Protein AF-A0A7X7E2K9-F1 (afdb_monomer)

Mean predicted aligned error: 10.22 Å

Sequence (187 aa):
MLSLINYYAVNGGIINGAIFFVAVAILYIGLSKLFQYKKIRLHSKQQSAENLDYVYGSFIAGFSNNKNSCSLQFFKNRYREYLLMVIPELESGLDTMATLIQIAPFLGLLGTVAGMIETFSLITTYGTANPVILTEGITVSLLTTQAGLVVAFPCMLFHNYLCNKKEFLVREIFSQGEYIASQLKKR

pLDDT: mean 77.93, std 15.14, range [39.41, 95.5]

Radius of gyration: 26.95 Å; Cα contacts (8 Å, |Δi|>4): 115; chains: 1; bounding box: 54×26×81 Å

Solvent-accessible surface area (backbone atoms only — not comparable to full-atom values): 9999 Å² total; per-residue (Å²): 111,71,67,58,54,51,51,46,73,70,69,44,59,70,52,48,51,51,47,49,51,52,50,50,52,45,50,51,52,50,50,53,48,53,49,47,57,53,50,45,63,68,39,41,77,57,48,49,51,46,54,46,45,50,55,48,48,60,46,56,67,61,57,79,78,64,67,73,75,56,52,60,52,52,50,51,53,54,51,49,54,50,48,69,56,51,54,56,63,71,47,56,67,52,61,60,40,54,52,52,41,61,45,29,38,53,49,8,48,50,31,28,54,53,31,46,52,52,40,53,54,46,36,75,73,68,45,85,80,56,66,64,64,53,51,49,31,52,50,54,12,56,44,38,32,49,53,13,44,65,51,24,53,61,50,48,55,51,48,52,53,52,50,54,52,45,52,51,54,52,51,52,54,53,51,52,54,51,53,53,54,55,56,59,73,75,108

Foldseek 3Di:
DVVLVVCLVPPLPPLSVVLVVLLVVLVVLLVVLVVVLVVCVVCCVPVVCVVVVVLVVVLVVVVPDDDLVVSLVSLVVVLVVVCVVPLCVLVPSLVVSVVSLVVLLVSLLVSLVVLVVVLVVCCVVVNPPDVVSNVVSNVSSNVSNVSSCVSSPVSVVSSVVSVVSSVVVSVVSVVVSVVVSVVSVVD

Secondary structure (DSSP, 8-state):
-HHHHHHHHHHSHHHHHHHHHHHHHHHHHHHHHHHHHHHHHHHHHHHHHHHHHHHHHHHHHHTTSS-HHHHHHHHHHHHHHHHHHHHHHHHTTHHHHHHHHHHHHHHHHHHHHHHHHHHHHHHHHH-S--HHHHHHHHHHHHHHHHHHHHHHHHHHHHHHHHHHHHHHHHHHHHHHHHHHHHHHHH-

Structure (mmCIF, N/CA/C/O backbone):
data_AF-A0A7X7E2K9-F1
#
_entry.id   AF-A0A7X7E2K9-F1
#
loop_
_atom_site.group_PDB
_atom_site.id
_atom_site.type_symbol
_atom_site.label_atom_id
_atom_site.label_alt_id
_atom_site.label_comp_id
_atom_site.label_asym_id
_atom_site.label_entity_id
_atom_site.label_seq_id
_atom_site.pdbx_PDB_ins_code
_atom_site.Cartn_x
_atom_site.Cartn_y
_atom_site.Cartn_z
_atom_site.occupancy
_atom_site.B_iso_or_equiv
_atom_site.auth_seq_id
_atom_site.auth_comp_id
_atom_site.auth_asym_id
_atom_site.auth_atom_id
_atom_site.pdbx_PDB_model_num
ATOM 1 N N . MET A 1 1 ? -3.611 10.502 -23.766 1.00 43.53 1 MET A N 1
ATOM 2 C CA . MET A 1 1 ? -3.590 9.650 -22.551 1.00 43.53 1 MET A CA 1
ATOM 3 C C . MET A 1 1 ? -3.606 8.161 -22.896 1.00 43.53 1 MET A C 1
ATOM 5 O O . MET A 1 1 ? -2.676 7.478 -22.504 1.00 43.53 1 MET A O 1
ATOM 9 N N . LEU A 1 2 ? -4.574 7.667 -23.684 1.00 45.88 2 LEU A N 1
ATOM 10 C CA . LEU A 1 2 ? -4.616 6.261 -24.136 1.00 45.88 2 LEU A CA 1
ATOM 11 C C . LEU A 1 2 ? -3.391 5.817 -24.964 1.00 45.88 2 LEU A C 1
ATOM 13 O O . LEU A 1 2 ? -2.935 4.695 -24.785 1.00 45.88 2 LEU A O 1
ATOM 17 N N . SER A 1 3 ? -2.804 6.688 -25.798 1.00 56.44 3 SER A N 1
ATOM 18 C CA . SER A 1 3 ? -1.570 6.352 -26.538 1.00 56.44 3 SER A CA 1
ATOM 19 C C . SER A 1 3 ? -0.353 6.168 -25.625 1.00 56.44 3 SER A C 1
ATOM 21 O O . SER A 1 3 ? 0.461 5.292 -25.875 1.00 56.44 3 SER A O 1
ATOM 23 N N . LEU A 1 4 ? -0.267 6.941 -24.538 1.00 56.16 4 LEU A N 1
ATOM 24 C CA . LEU A 1 4 ? 0.792 6.854 -23.528 1.00 56.16 4 LEU A CA 1
ATOM 25 C C . LEU A 1 4 ? 0.685 5.553 -22.728 1.00 56.16 4 LEU A C 1
ATOM 27 O O . LEU A 1 4 ? 1.694 4.905 -22.498 1.00 56.16 4 LEU A O 1
ATOM 31 N N . ILE A 1 5 ? -0.536 5.142 -22.368 1.00 57.31 5 ILE A N 1
ATOM 32 C CA . ILE A 1 5 ? -0.804 3.872 -21.673 1.00 57.31 5 ILE A CA 1
ATOM 3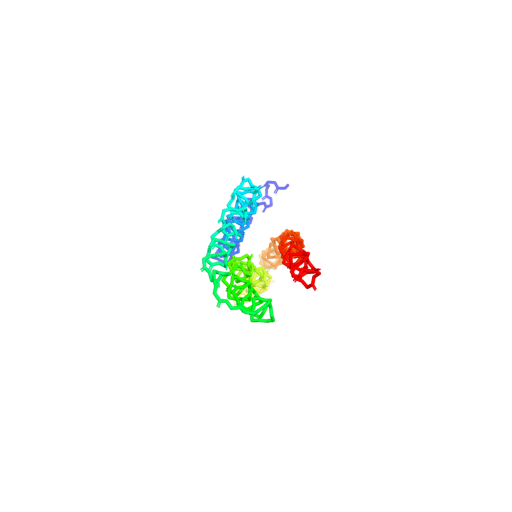3 C C . ILE A 1 5 ? -0.488 2.673 -22.581 1.00 57.31 5 ILE A C 1
ATOM 35 O O . ILE A 1 5 ? 0.108 1.701 -22.126 1.00 57.31 5 ILE A O 1
ATOM 39 N N . ASN A 1 6 ? -0.837 2.750 -23.869 1.00 56.66 6 ASN A N 1
ATOM 40 C CA . ASN A 1 6 ? -0.540 1.684 -24.827 1.00 56.66 6 ASN A CA 1
ATOM 41 C C . ASN A 1 6 ? 0.970 1.587 -25.119 1.00 56.66 6 ASN A C 1
ATOM 43 O O . ASN A 1 6 ? 1.531 0.498 -25.135 1.00 56.66 6 ASN A O 1
ATOM 47 N N . TYR A 1 7 ? 1.654 2.729 -25.237 1.00 64.12 7 TYR A N 1
ATOM 48 C CA . TYR A 1 7 ? 3.117 2.796 -25.330 1.00 64.12 7 TYR A CA 1
ATOM 49 C C . TYR A 1 7 ? 3.796 2.193 -24.085 1.00 64.12 7 TYR A C 1
ATOM 51 O O . TYR A 1 7 ? 4.772 1.458 -24.190 1.00 64.12 7 TYR A O 1
ATOM 59 N N . TYR A 1 8 ? 3.227 2.429 -22.902 1.00 58.91 8 TYR A N 1
ATOM 60 C CA . TYR A 1 8 ? 3.669 1.859 -21.626 1.00 58.91 8 TYR A CA 1
ATOM 61 C C . TYR A 1 8 ? 3.556 0.337 -21.538 1.00 58.91 8 TYR A C 1
ATOM 63 O O . TYR A 1 8 ? 4.453 -0.323 -21.006 1.00 58.91 8 TYR A O 1
ATOM 71 N N . ALA A 1 9 ? 2.425 -0.201 -22.000 1.00 56.34 9 ALA A N 1
ATOM 72 C CA . ALA A 1 9 ? 2.123 -1.626 -21.945 1.00 56.34 9 ALA A CA 1
ATOM 73 C C . ALA A 1 9 ? 2.988 -2.429 -22.924 1.00 56.34 9 ALA A C 1
ATOM 75 O O . ALA A 1 9 ? 3.326 -3.574 -22.640 1.00 56.34 9 ALA A O 1
ATOM 76 N N . VAL A 1 10 ? 3.363 -1.817 -24.050 1.00 60.44 10 VAL A N 1
ATOM 77 C CA . VAL A 1 10 ? 4.173 -2.461 -25.089 1.00 60.44 10 VAL A CA 1
ATOM 78 C C . VAL A 1 10 ? 5.677 -2.339 -24.802 1.00 60.44 10 VAL A C 1
ATOM 80 O O . VAL A 1 10 ? 6.394 -3.315 -24.996 1.00 60.44 10 VAL A O 1
ATOM 83 N N . ASN A 1 11 ? 6.160 -1.201 -24.279 1.00 66.38 11 ASN A N 1
ATOM 84 C CA . ASN A 1 11 ? 7.606 -0.921 -24.211 1.00 66.38 11 ASN A CA 1
ATOM 85 C C . ASN A 1 11 ? 8.264 -1.093 -22.834 1.00 66.38 11 ASN A C 1
ATOM 87 O O . ASN A 1 11 ? 9.485 -1.144 -22.757 1.00 66.38 11 ASN A O 1
ATOM 91 N N . GLY A 1 12 ? 7.515 -1.165 -21.730 1.00 64.19 12 GLY A N 1
ATOM 92 C CA . GLY A 1 12 ? 8.141 -1.206 -20.396 1.00 64.19 12 GLY A CA 1
ATOM 93 C C . GLY A 1 12 ? 8.415 -2.593 -19.815 1.00 64.19 12 GLY A C 1
ATOM 94 O O . GLY A 1 12 ? 8.741 -2.706 -18.630 1.00 64.19 12 GLY A O 1
ATOM 95 N N . GLY A 1 13 ? 8.267 -3.641 -20.627 1.00 73.62 13 GLY A N 1
ATOM 96 C CA . GLY A 1 13 ? 8.705 -4.996 -20.300 1.00 73.62 13 GLY A CA 1
ATOM 97 C C . GLY A 1 13 ? 8.179 -5.549 -18.967 1.00 73.62 13 GLY A C 1
ATOM 98 O O . GLY A 1 13 ? 7.068 -5.259 -18.520 1.00 73.62 13 GLY A O 1
ATOM 99 N N . ILE A 1 14 ? 9.003 -6.379 -18.323 1.00 78.94 14 ILE A N 1
ATOM 100 C CA . ILE A 1 14 ? 8.648 -7.138 -17.110 1.00 78.94 14 ILE A CA 1
ATOM 101 C C . ILE A 1 14 ? 8.397 -6.214 -15.905 1.00 78.94 14 ILE A C 1
ATOM 103 O O . ILE A 1 14 ? 7.535 -6.498 -15.071 1.00 78.94 14 ILE A O 1
ATOM 107 N N . ILE A 1 15 ? 9.112 -5.089 -15.815 1.00 83.81 15 ILE A N 1
ATOM 108 C CA . ILE A 1 15 ? 9.037 -4.176 -14.665 1.00 83.81 15 ILE A CA 1
ATOM 109 C C . ILE A 1 15 ? 7.683 -3.463 -14.605 1.00 83.81 15 ILE A C 1
ATOM 111 O O . ILE A 1 15 ? 7.078 -3.390 -13.535 1.00 83.81 15 ILE A O 1
ATOM 115 N N . ASN A 1 16 ? 7.149 -3.013 -15.744 1.00 81.25 16 ASN A N 1
ATOM 116 C CA . ASN A 1 16 ? 5.800 -2.444 -15.781 1.00 81.25 16 ASN A CA 1
ATOM 117 C C . ASN A 1 16 ? 4.729 -3.474 -15.399 1.00 81.25 16 ASN A C 1
ATOM 119 O O . ASN A 1 16 ? 3.776 -3.134 -14.695 1.00 81.25 16 ASN A O 1
ATOM 123 N N . GLY A 1 17 ? 4.914 -4.740 -15.789 1.00 84.12 17 GLY A N 1
ATOM 124 C CA . GLY A 1 17 ? 4.067 -5.844 -15.333 1.00 84.12 17 GLY A CA 1
ATOM 125 C C . GLY A 1 17 ? 4.089 -6.008 -13.809 1.00 84.12 17 GLY A C 1
ATOM 126 O O . GLY A 1 17 ? 3.034 -6.137 -13.188 1.00 84.12 17 GLY A O 1
ATOM 127 N N . ALA A 1 18 ? 5.270 -5.921 -13.190 1.00 87.62 18 ALA A N 1
ATOM 128 C CA . ALA A 1 18 ? 5.416 -5.982 -11.736 1.00 87.62 18 ALA A CA 1
ATOM 129 C C . ALA A 1 18 ? 4.731 -4.799 -11.024 1.00 87.62 18 ALA A C 1
ATOM 131 O O . ALA A 1 18 ? 4.021 -5.008 -10.040 1.00 87.62 18 ALA A O 1
ATOM 132 N N . ILE A 1 19 ? 4.876 -3.570 -11.537 1.00 87.31 19 ILE A N 1
ATOM 133 C CA . ILE A 1 19 ? 4.200 -2.380 -10.986 1.00 87.31 19 ILE A CA 1
ATOM 134 C C . ILE A 1 19 ? 2.677 -2.540 -11.067 1.00 87.31 19 ILE A C 1
ATOM 136 O O . ILE A 1 19 ? 1.975 -2.264 -10.093 1.00 87.31 19 ILE A O 1
ATOM 140 N N . PHE A 1 20 ? 2.155 -3.029 -12.196 1.00 87.25 20 PHE A N 1
ATOM 141 C CA . PHE A 1 20 ? 0.722 -3.274 -12.357 1.00 87.25 20 PHE A CA 1
ATOM 142 C C . PHE A 1 20 ? 0.212 -4.364 -11.406 1.00 87.25 20 PHE A C 1
ATOM 144 O O . PHE A 1 20 ? -0.832 -4.195 -10.778 1.00 87.25 20 PHE A O 1
ATOM 151 N N . PHE A 1 21 ? 0.965 -5.453 -11.235 1.00 90.50 21 PHE A N 1
ATOM 152 C CA . PHE A 1 21 ? 0.629 -6.508 -10.279 1.00 90.50 21 PHE A CA 1
ATOM 153 C C . PHE A 1 21 ? 0.548 -5.972 -8.843 1.00 90.50 21 PHE A C 1
ATOM 155 O O . PHE A 1 21 ? -0.425 -6.238 -8.135 1.00 90.50 21 PHE A O 1
ATOM 162 N N . VAL A 1 22 ? 1.520 -5.151 -8.431 1.00 90.25 22 VAL A N 1
ATOM 163 C CA . VAL A 1 22 ? 1.503 -4.48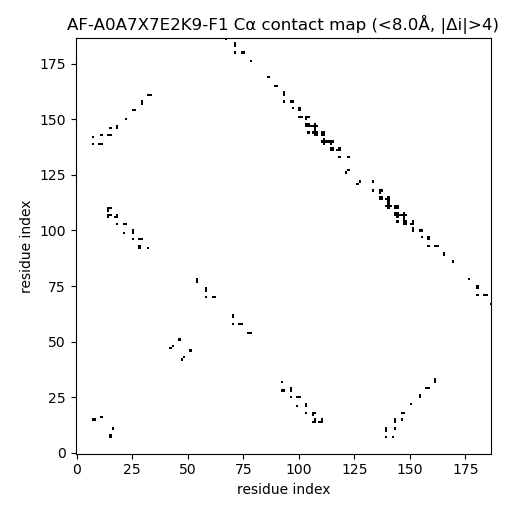2 -7.121 1.00 90.25 22 VAL A CA 1
ATOM 164 C C . VAL A 1 22 ? 0.299 -3.545 -6.997 1.00 90.25 22 VAL A C 1
ATOM 166 O O . VAL A 1 22 ? -0.386 -3.573 -5.975 1.00 90.25 22 VAL A O 1
ATOM 169 N N . ALA A 1 23 ? -0.024 -2.772 -8.037 1.00 89.31 23 ALA A N 1
ATOM 170 C CA . ALA A 1 23 ? -1.199 -1.899 -8.052 1.00 89.31 23 ALA A CA 1
ATOM 171 C C . ALA A 1 23 ? -2.508 -2.683 -7.842 1.00 89.31 23 ALA A C 1
ATOM 173 O O . ALA A 1 23 ? -3.346 -2.298 -7.023 1.00 89.31 23 ALA A O 1
ATOM 174 N N . VAL A 1 24 ? -2.668 -3.813 -8.540 1.00 90.06 24 VAL A N 1
ATOM 175 C CA . VAL A 1 24 ? -3.833 -4.700 -8.403 1.00 90.06 24 VAL A CA 1
ATOM 176 C C . VAL A 1 24 ? -3.894 -5.315 -7.006 1.00 90.06 24 VAL A C 1
ATOM 178 O O . VAL A 1 24 ? -4.967 -5.332 -6.404 1.00 90.06 24 VAL A O 1
ATOM 181 N N . ALA A 1 25 ? -2.765 -5.761 -6.451 1.00 91.00 25 ALA A N 1
ATOM 182 C CA . ALA A 1 25 ? -2.705 -6.295 -5.091 1.00 91.00 25 ALA A CA 1
ATOM 183 C C . ALA A 1 25 ? -3.118 -5.245 -4.042 1.00 91.00 25 ALA A C 1
ATOM 185 O O . ALA A 1 25 ? -3.918 -5.543 -3.152 1.00 91.00 25 ALA A O 1
ATOM 186 N N . ILE A 1 26 ? -2.646 -3.999 -4.177 1.00 90.69 26 ILE A N 1
ATOM 187 C CA . ILE A 1 26 ? -3.027 -2.885 -3.296 1.00 90.69 26 ILE A CA 1
ATOM 188 C C . ILE A 1 26 ? -4.528 -2.599 -3.398 1.00 90.69 26 ILE A C 1
ATOM 190 O O . ILE A 1 26 ? -5.197 -2.454 -2.374 1.00 90.69 26 ILE A O 1
ATOM 194 N N . LEU A 1 27 ? -5.078 -2.542 -4.615 1.00 89.50 27 LEU A N 1
ATOM 195 C CA . LEU A 1 27 ? -6.512 -2.330 -4.825 1.00 89.50 27 LEU A CA 1
ATOM 196 C C . LEU A 1 27 ? -7.351 -3.479 -4.263 1.00 89.50 27 LEU A C 1
ATOM 198 O O . LEU A 1 27 ? -8.383 -3.224 -3.648 1.00 89.50 27 LEU A O 1
ATOM 202 N N . TYR A 1 28 ? -6.905 -4.724 -4.422 1.00 90.44 28 TYR A N 1
ATOM 203 C CA . TYR A 1 28 ? -7.581 -5.901 -3.883 1.00 90.44 28 TYR A CA 1
ATOM 204 C C . TYR A 1 28 ? -7.645 -5.865 -2.350 1.00 90.44 28 TYR A C 1
ATOM 206 O O . TYR A 1 28 ? -8.728 -5.982 -1.770 1.00 90.44 28 TYR A O 1
ATOM 214 N N . ILE A 1 29 ? -6.509 -5.619 -1.686 1.00 88.12 29 ILE A N 1
ATOM 215 C CA . ILE A 1 29 ? -6.452 -5.474 -0.224 1.00 88.12 29 ILE A CA 1
ATOM 216 C C . ILE A 1 29 ? -7.321 -4.289 0.213 1.00 88.12 29 ILE A C 1
ATOM 218 O O . ILE A 1 29 ? -8.158 -4.426 1.108 1.00 88.12 29 ILE A O 1
ATOM 222 N N . GLY A 1 30 ? -7.199 -3.158 -0.479 1.00 86.12 30 GLY A N 1
ATOM 223 C CA . GLY A 1 30 ? -7.973 -1.951 -0.236 1.00 86.12 30 GLY A CA 1
ATOM 224 C C . GLY A 1 30 ? -9.489 -2.162 -0.323 1.00 86.12 30 GLY A C 1
ATOM 225 O O . GLY A 1 30 ? -10.221 -1.763 0.587 1.00 86.12 30 GLY A O 1
ATOM 226 N N . LEU A 1 31 ? -9.976 -2.837 -1.371 1.00 87.00 31 LEU A N 1
ATOM 227 C CA . LEU A 1 31 ? -11.388 -3.203 -1.509 1.00 87.00 31 LEU A CA 1
ATOM 228 C C . LEU A 1 31 ? -11.821 -4.176 -0.415 1.00 87.00 31 LEU A C 1
ATOM 230 O O . LEU A 1 31 ? -12.877 -3.970 0.185 1.00 87.00 31 LEU A O 1
ATOM 234 N N . SER A 1 32 ? -11.020 -5.206 -0.126 1.00 83.56 32 SER A N 1
ATOM 235 C CA . SER A 1 32 ? -11.346 -6.192 0.911 1.00 83.56 32 SER A CA 1
ATOM 236 C C . SER A 1 32 ? -11.539 -5.524 2.279 1.00 83.56 32 SER A C 1
ATOM 238 O O . SER A 1 32 ? -12.508 -5.819 2.981 1.00 83.56 32 SER A O 1
ATOM 240 N N . LYS A 1 33 ? -10.697 -4.538 2.618 1.00 80.69 33 LYS A N 1
ATOM 241 C CA . LYS A 1 33 ? -10.790 -3.763 3.860 1.00 80.69 33 LYS A CA 1
ATOM 242 C C . LYS A 1 33 ? -11.951 -2.779 3.841 1.00 80.69 33 LYS A C 1
ATOM 244 O O . LYS A 1 33 ? -12.673 -2.670 4.829 1.00 80.69 33 LYS A O 1
ATOM 249 N N . LEU A 1 34 ? -12.218 -2.129 2.709 1.00 81.50 34 LEU A N 1
ATOM 250 C CA . LEU A 1 34 ? -13.394 -1.272 2.555 1.00 81.50 34 LEU A CA 1
ATOM 251 C C . LEU A 1 34 ? -14.701 -2.060 2.766 1.00 81.50 34 LEU A C 1
ATOM 253 O O . LEU A 1 34 ? -15.614 -1.567 3.439 1.00 81.50 34 LEU A O 1
ATOM 257 N N . PHE A 1 35 ? -14.772 -3.285 2.234 1.00 79.81 35 PHE A N 1
ATOM 258 C CA . PHE A 1 35 ? -15.884 -4.211 2.444 1.00 79.81 35 PHE A CA 1
ATOM 259 C C . PHE A 1 35 ? -15.950 -4.713 3.885 1.00 79.81 35 PHE A C 1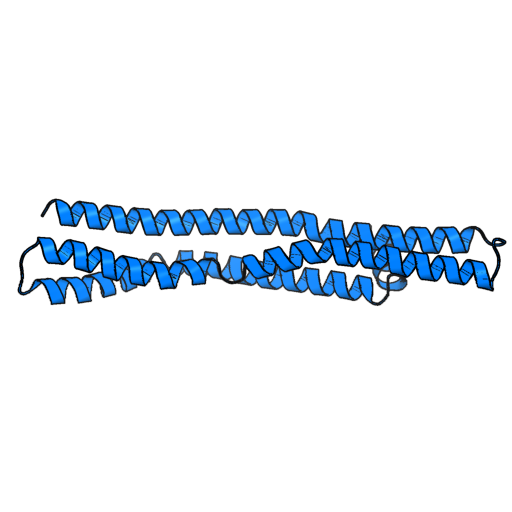
ATOM 261 O O . PHE A 1 35 ? -17.039 -4.694 4.451 1.00 79.81 35 PHE A O 1
ATOM 268 N N . GLN A 1 36 ? -14.827 -5.077 4.517 1.00 71.12 36 GLN A N 1
ATOM 269 C CA . GLN A 1 36 ? -14.799 -5.438 5.940 1.00 71.12 36 GLN A CA 1
ATOM 270 C C . GLN A 1 36 ? -15.293 -4.287 6.820 1.00 71.12 36 GLN A C 1
ATOM 272 O O . GLN A 1 36 ? -16.181 -4.500 7.632 1.00 71.12 36 GLN A O 1
ATOM 277 N N . TYR A 1 37 ? -14.839 -3.047 6.616 1.00 69.38 37 TYR A N 1
ATOM 278 C CA . TYR A 1 37 ? -15.306 -1.905 7.408 1.00 69.38 37 TYR A CA 1
ATOM 279 C C . TYR A 1 37 ? -16.774 -1.544 7.144 1.00 69.38 37 TYR A C 1
ATOM 281 O O . TYR A 1 37 ? -17.457 -1.057 8.045 1.00 69.38 37 TYR A O 1
ATOM 289 N N . LYS A 1 38 ? -17.292 -1.761 5.925 1.00 69.00 38 LYS A N 1
ATOM 290 C CA . LYS A 1 38 ? -18.735 -1.625 5.646 1.00 69.00 38 LYS A CA 1
ATOM 291 C C . LYS A 1 38 ? -19.546 -2.757 6.286 1.00 69.00 38 LYS A C 1
ATOM 293 O O . LYS A 1 38 ? -20.585 -2.475 6.875 1.00 69.00 38 LYS A O 1
ATOM 298 N N . LYS A 1 39 ? -19.069 -4.004 6.208 1.00 63.00 39 LYS A N 1
ATOM 299 C CA . LYS A 1 39 ? -19.715 -5.194 6.780 1.00 63.00 39 LYS A CA 1
ATOM 300 C C . LYS A 1 39 ? -19.715 -5.145 8.306 1.00 63.00 39 LYS A C 1
ATOM 302 O O . LYS A 1 39 ? -20.763 -5.343 8.905 1.00 63.00 39 LYS A O 1
ATOM 307 N N . ILE A 1 40 ? -18.593 -4.767 8.919 1.00 60.50 40 ILE A N 1
ATOM 308 C CA . ILE A 1 40 ? -18.483 -4.516 10.357 1.00 60.50 40 ILE A CA 1
ATOM 309 C C . ILE A 1 40 ? -19.409 -3.372 10.755 1.00 60.50 40 ILE A C 1
ATOM 311 O O . ILE A 1 40 ? -20.071 -3.532 11.746 1.00 60.50 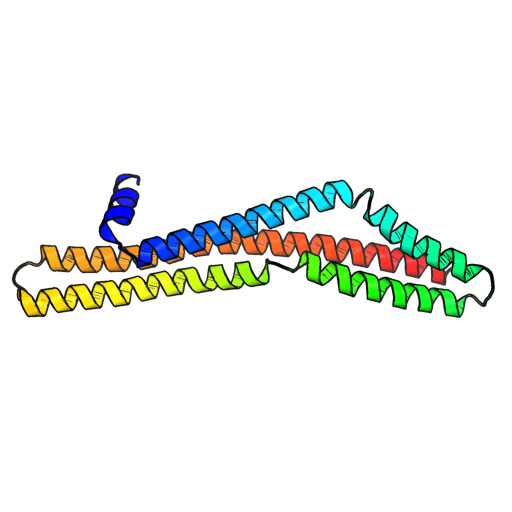40 ILE A O 1
ATOM 315 N N . ARG A 1 41 ? -19.608 -2.286 9.997 1.00 53.22 41 ARG A N 1
ATOM 316 C CA . ARG A 1 41 ? -20.609 -1.254 10.373 1.00 53.22 41 ARG A CA 1
ATOM 317 C C . ARG A 1 41 ? -22.070 -1.747 10.330 1.00 53.22 41 ARG A C 1
ATOM 319 O O . ARG A 1 41 ? -22.918 -1.207 11.036 1.00 53.22 41 ARG A O 1
ATOM 326 N N . LEU A 1 42 ? -22.370 -2.738 9.488 1.00 48.31 42 LEU A N 1
ATOM 327 C CA . LEU A 1 42 ? -23.701 -3.347 9.345 1.00 48.31 42 LEU A CA 1
ATOM 328 C C . LEU A 1 42 ? -23.950 -4.474 10.359 1.00 48.31 42 LEU A C 1
ATOM 330 O O . LEU A 1 42 ? -25.081 -4.639 10.797 1.00 48.31 42 LEU A O 1
ATOM 334 N N . HIS A 1 43 ? -22.914 -5.215 10.761 1.00 41.25 43 HIS A N 1
ATOM 335 C CA . HIS A 1 43 ? -22.992 -6.223 11.821 1.00 41.25 43 HIS A CA 1
ATOM 336 C C . HIS A 1 43 ? -22.604 -5.690 13.205 1.00 41.25 43 HIS A C 1
ATOM 338 O O . HIS A 1 43 ? -23.094 -6.226 14.174 1.00 41.25 43 HIS A O 1
ATOM 344 N N . SER A 1 44 ? -21.833 -4.615 13.374 1.00 46.94 44 SER A N 1
ATOM 345 C CA . SER A 1 44 ? -21.394 -4.108 14.691 1.00 46.94 44 SER A CA 1
ATOM 346 C C . SER A 1 44 ? -22.529 -3.490 15.494 1.00 46.94 44 SER A C 1
ATOM 348 O O . SER A 1 44 ? -22.468 -3.480 16.716 1.00 46.94 44 SER A O 1
ATOM 350 N N . LYS A 1 45 ? -23.620 -3.057 14.851 1.00 47.12 45 LYS A N 1
ATOM 351 C CA . LYS A 1 45 ? -24.836 -2.668 15.578 1.00 47.12 45 LYS A CA 1
ATOM 352 C C . LYS A 1 45 ? -25.544 -3.861 16.242 1.00 47.12 45 LYS A C 1
ATOM 354 O O . LYS A 1 45 ? -26.346 -3.641 17.138 1.00 47.12 45 LYS A O 1
ATOM 359 N N . GLN A 1 46 ? -25.252 -5.092 15.811 1.00 39.41 46 GLN A N 1
ATOM 360 C CA . GLN A 1 46 ? -25.952 -6.316 16.220 1.00 39.41 46 GLN A CA 1
ATOM 361 C C . GLN A 1 46 ? -25.013 -7.322 16.917 1.00 39.41 46 GLN A C 1
ATOM 363 O O . GLN A 1 46 ? -25.375 -7.896 17.928 1.00 39.41 46 GLN A O 1
ATOM 368 N N . GLN A 1 47 ? -23.764 -7.426 16.463 1.00 41.16 47 GLN A N 1
ATOM 369 C CA . GLN A 1 47 ? -22.722 -8.354 16.898 1.00 41.16 47 GLN A CA 1
ATOM 370 C C . GLN A 1 47 ? -21.714 -7.726 17.877 1.00 41.16 47 GLN A C 1
ATOM 372 O O . GLN A 1 47 ? -21.142 -8.455 18.679 1.00 41.16 47 GLN A O 1
ATOM 377 N N . SER A 1 48 ? -21.518 -6.393 17.893 1.00 47.59 48 SER A N 1
ATOM 378 C CA . SER A 1 48 ? -20.882 -5.761 19.067 1.00 47.59 48 SER A CA 1
ATOM 379 C C . SER A 1 48 ? -21.845 -5.757 20.245 1.00 47.59 48 SER A C 1
ATOM 381 O O . SER A 1 48 ? -21.378 -5.936 21.357 1.00 47.59 48 SER A O 1
ATOM 383 N N . ALA A 1 49 ? -23.160 -5.632 20.013 1.00 46.38 49 ALA A N 1
ATOM 384 C CA . ALA A 1 49 ? -24.165 -5.865 21.048 1.00 46.38 49 ALA A CA 1
ATOM 385 C C . ALA A 1 49 ? -24.123 -7.326 21.526 1.00 46.38 49 ALA A C 1
ATOM 387 O O . ALA A 1 49 ? -24.008 -7.539 22.717 1.00 46.38 49 ALA A O 1
ATOM 388 N N . GLU A 1 50 ? -24.053 -8.313 20.626 1.00 44.72 50 GLU A N 1
ATOM 389 C CA . GLU A 1 50 ? -24.024 -9.746 20.977 1.00 44.72 50 GLU A CA 1
ATOM 390 C C . GLU A 1 50 ? -22.707 -10.231 21.626 1.00 44.72 50 GLU A C 1
ATOM 392 O O . GLU A 1 50 ? -22.735 -11.010 22.575 1.00 44.72 50 GLU A O 1
ATOM 397 N N . ASN A 1 51 ? -21.534 -9.758 21.177 1.00 48.75 51 ASN A N 1
ATOM 398 C CA . ASN A 1 51 ? -20.247 -10.089 21.812 1.00 48.75 51 ASN A CA 1
ATOM 399 C C . ASN A 1 51 ? -20.055 -9.343 23.138 1.00 48.75 51 ASN A C 1
ATOM 401 O O . ASN A 1 51 ? -19.500 -9.919 24.077 1.00 48.75 51 ASN A O 1
ATOM 405 N N . LEU A 1 52 ? -20.532 -8.093 23.251 1.00 54.25 52 LEU A N 1
ATOM 406 C CA . LEU A 1 52 ? -20.667 -7.460 24.561 1.00 54.25 52 LEU A CA 1
ATOM 407 C C . LEU A 1 52 ? -21.681 -8.224 25.406 1.00 54.25 52 LEU A C 1
ATOM 409 O O . LEU A 1 52 ? -21.353 -8.478 26.549 1.00 54.25 52 LEU A O 1
ATOM 413 N N . ASP A 1 53 ? -22.816 -8.678 24.879 1.00 50.91 53 ASP A N 1
ATOM 414 C CA . ASP A 1 53 ? -23.814 -9.474 25.605 1.00 50.91 53 ASP A CA 1
ATOM 415 C C . ASP A 1 53 ? -23.265 -10.836 26.052 1.00 50.91 53 ASP A C 1
ATOM 417 O O . ASP A 1 53 ? -23.622 -11.306 27.125 1.00 50.91 53 ASP A O 1
ATOM 421 N N . TYR A 1 54 ? -22.333 -11.450 25.317 1.00 52.81 54 TYR A N 1
ATOM 422 C CA . TYR A 1 54 ? -21.594 -12.637 25.763 1.00 52.81 54 TYR A CA 1
ATOM 423 C C . TYR A 1 54 ? -20.610 -12.308 26.900 1.00 52.81 54 TYR A C 1
ATOM 425 O O . TYR A 1 54 ? -20.537 -13.019 27.911 1.00 52.81 54 TYR A O 1
ATOM 433 N N . VAL A 1 55 ? -19.878 -11.194 26.785 1.00 54.38 55 VAL A N 1
ATOM 434 C CA . VAL A 1 55 ? -19.022 -10.681 27.867 1.00 54.38 55 VAL A CA 1
ATOM 435 C C . VAL A 1 55 ? -19.872 -10.325 29.094 1.00 54.38 55 VAL A C 1
ATOM 437 O O . VAL A 1 55 ? -19.528 -10.734 30.196 1.00 54.38 55 VAL A O 1
ATOM 440 N N . TYR A 1 56 ? -21.023 -9.682 28.914 1.00 56.47 56 TYR A N 1
ATOM 441 C CA . TYR A 1 56 ? -22.021 -9.365 29.935 1.00 56.47 56 TYR A CA 1
ATOM 442 C C . TYR A 1 56 ? -22.689 -10.624 30.501 1.00 56.47 56 TYR A C 1
ATOM 444 O O . TYR A 1 56 ? -22.926 -10.688 31.698 1.00 56.47 56 TYR A O 1
ATOM 452 N N . GLY A 1 57 ? -22.963 -11.650 29.700 1.00 56.84 57 GLY A N 1
ATOM 453 C CA . GLY A 1 57 ? -23.608 -12.893 30.128 1.00 56.84 57 GLY A CA 1
ATOM 454 C C . GLY A 1 57 ? -22.688 -13.739 31.005 1.00 56.84 57 GLY A C 1
ATOM 455 O O . GLY A 1 57 ? -23.084 -14.169 32.087 1.00 56.84 57 GLY A O 1
ATOM 456 N N . SER A 1 58 ? -21.421 -13.887 30.603 1.00 54.16 58 SER A N 1
ATOM 457 C CA . SER A 1 58 ? -20.386 -14.503 31.450 1.00 54.16 58 SER A CA 1
ATOM 458 C C . SER A 1 58 ? -20.092 -13.679 32.714 1.00 54.16 58 SER A C 1
ATOM 460 O O . SER A 1 58 ? -19.769 -14.233 33.764 1.00 54.16 58 SER A O 1
ATOM 462 N N . PHE A 1 59 ? -20.277 -12.360 32.641 1.00 56.22 59 PHE A N 1
ATOM 463 C CA . PHE A 1 59 ? -20.130 -11.437 33.761 1.00 56.22 59 PHE A CA 1
ATOM 464 C C . PHE A 1 59 ? -21.283 -11.523 34.769 1.00 56.22 59 PHE A C 1
ATOM 466 O O . PHE A 1 59 ? -21.040 -11.624 35.970 1.00 56.22 59 PHE A O 1
ATOM 473 N N . ILE A 1 60 ? -22.535 -11.547 34.300 1.00 54.62 60 ILE A N 1
ATOM 474 C CA . ILE A 1 60 ? -23.735 -11.681 35.137 1.00 54.62 60 ILE A CA 1
ATOM 475 C C . ILE A 1 60 ? -23.789 -13.080 35.774 1.00 54.62 60 ILE A C 1
ATOM 477 O O . ILE A 1 60 ? -24.148 -13.199 36.944 1.00 54.62 60 ILE A O 1
ATOM 481 N N . ALA A 1 61 ? -23.334 -14.125 35.071 1.00 56.53 61 ALA A N 1
ATOM 482 C CA . ALA A 1 61 ? -23.162 -15.461 35.647 1.00 56.53 61 ALA A CA 1
ATOM 483 C C . ALA A 1 61 ? -22.133 -15.484 36.800 1.00 56.53 61 ALA A C 1
ATOM 485 O O . ALA A 1 61 ? -22.323 -16.195 37.786 1.00 56.53 61 ALA A O 1
ATOM 486 N N . GLY A 1 62 ? -21.079 -14.660 36.725 1.00 51.91 62 GLY A N 1
ATOM 487 C CA . GLY A 1 62 ? -20.104 -14.468 37.807 1.00 51.91 62 GLY A CA 1
ATOM 488 C C . GLY A 1 62 ? -20.592 -13.580 38.964 1.00 51.91 62 GLY A C 1
ATOM 489 O O . GLY A 1 62 ? -20.028 -13.629 40.058 1.00 51.91 62 GLY A O 1
ATOM 490 N N . PHE A 1 63 ? -21.656 -12.796 38.758 1.00 54.78 63 PHE A N 1
ATOM 491 C CA . PHE A 1 63 ? -22.224 -11.868 39.748 1.00 54.78 63 PHE A CA 1
ATOM 492 C C . PHE A 1 63 ? -23.040 -12.546 40.850 1.00 54.78 63 PHE A C 1
ATOM 494 O O . PHE A 1 63 ? -23.359 -11.908 41.852 1.00 54.78 63 PHE A O 1
ATOM 501 N N . SER A 1 64 ? -23.373 -13.829 40.698 1.00 58.41 64 SER A N 1
ATOM 502 C CA . SER A 1 64 ? -24.267 -14.513 41.632 1.00 58.41 64 SER A CA 1
ATOM 503 C C . SER A 1 64 ? -23.657 -14.764 43.020 1.00 58.41 64 SER A C 1
ATOM 505 O O . SER A 1 64 ? -24.388 -15.252 43.879 1.00 58.41 64 SER A O 1
ATOM 507 N N . ASN A 1 65 ? -22.362 -14.491 43.279 1.00 50.59 65 ASN A N 1
ATOM 508 C CA . ASN A 1 65 ? -21.786 -14.922 44.563 1.00 50.59 65 ASN A CA 1
ATOM 509 C C . ASN A 1 65 ? -20.620 -14.137 45.210 1.00 50.59 65 ASN A C 1
ATOM 511 O O . ASN A 1 65 ? -20.122 -14.612 46.229 1.00 50.59 65 ASN A O 1
ATOM 515 N N . ASN A 1 66 ? -20.129 -12.977 44.729 1.00 52.72 66 ASN A N 1
ATOM 516 C CA . ASN A 1 66 ? -19.119 -12.247 45.530 1.00 52.72 66 ASN A CA 1
ATOM 517 C C . ASN A 1 66 ? -18.894 -10.753 45.211 1.00 52.72 66 ASN A C 1
ATOM 519 O O . ASN A 1 66 ? -18.977 -10.308 44.072 1.00 52.72 66 ASN A O 1
ATOM 523 N N . LYS A 1 67 ? -18.534 -10.027 46.278 1.00 53.12 67 LYS A N 1
ATOM 524 C CA . LYS A 1 67 ? -18.256 -8.591 46.483 1.00 53.12 67 LYS A CA 1
ATOM 525 C C . LYS A 1 67 ? -17.823 -7.761 45.254 1.00 53.12 67 LYS A C 1
ATOM 527 O O . LYS A 1 67 ? -16.822 -8.041 44.593 1.00 53.12 67 LYS A O 1
ATOM 532 N N . ASN A 1 68 ? -18.522 -6.634 45.085 1.00 54.72 68 ASN A N 1
ATOM 533 C CA . ASN A 1 68 ? -18.499 -5.650 43.990 1.00 54.72 68 ASN A CA 1
ATOM 534 C C . ASN A 1 68 ? -17.113 -5.227 43.452 1.00 54.72 68 ASN A C 1
ATOM 536 O O . ASN A 1 68 ? -16.997 -4.965 42.255 1.00 54.72 68 ASN A O 1
ATOM 540 N N . SER A 1 69 ? -16.043 -5.225 44.256 1.00 54.31 69 SER A N 1
ATOM 541 C CA . SER A 1 69 ? -14.689 -4.858 43.793 1.00 54.31 69 SER A CA 1
ATOM 542 C C . SER A 1 69 ? -14.055 -5.884 42.846 1.00 54.31 69 SER A C 1
ATOM 544 O O . SER A 1 69 ? -13.254 -5.510 41.991 1.00 54.31 69 SER A O 1
ATOM 546 N N . CYS A 1 70 ? -14.427 -7.164 42.957 1.00 60.25 70 CYS A N 1
ATOM 547 C CA . CYS A 1 70 ? -13.920 -8.209 42.066 1.00 60.25 70 CYS A CA 1
ATOM 548 C C . CYS A 1 70 ? -14.525 -8.063 40.660 1.00 60.25 70 CYS A C 1
ATOM 550 O O . CYS A 1 70 ? -13.841 -8.248 39.655 1.00 60.25 70 CYS A O 1
ATOM 552 N N . SER A 1 71 ? -15.789 -7.631 40.583 1.00 68.19 71 SER A N 1
ATOM 553 C CA . SER A 1 71 ? -16.532 -7.511 39.328 1.00 68.19 71 SER A CA 1
ATOM 554 C C . SER A 1 71 ? -15.906 -6.505 38.353 1.00 68.19 71 SER A C 1
ATOM 556 O O . SER A 1 71 ? -15.612 -6.858 37.219 1.00 68.19 71 SER A O 1
ATOM 558 N N . LEU A 1 72 ? -15.568 -5.283 38.774 1.00 76.00 72 LEU A N 1
ATOM 559 C CA . LEU A 1 72 ? -14.942 -4.305 37.873 1.00 76.00 72 LEU A CA 1
ATOM 560 C C . LEU A 1 72 ? -13.600 -4.808 37.318 1.00 76.00 72 LEU A C 1
ATOM 562 O O . LEU A 1 72 ? -13.270 -4.557 36.159 1.00 76.00 72 LEU A O 1
ATOM 566 N N . GLN A 1 73 ? -12.825 -5.519 38.138 1.00 77.56 73 GLN A N 1
ATOM 567 C CA . GLN A 1 73 ? -11.533 -6.061 37.730 1.00 77.56 73 GLN A CA 1
ATOM 568 C C . GLN A 1 73 ? -11.693 -7.243 36.761 1.00 77.56 73 GLN A C 1
ATOM 570 O O . GLN A 1 73 ? -10.976 -7.302 35.764 1.00 77.56 73 GLN A O 1
ATOM 575 N N . PHE A 1 74 ? -12.695 -8.105 36.969 1.00 76.75 74 PHE A N 1
ATOM 576 C CA . PHE A 1 74 ? -13.091 -9.137 36.005 1.00 76.75 74 PHE A CA 1
ATOM 577 C C . PHE A 1 74 ? -13.543 -8.545 34.665 1.00 76.75 74 PHE A C 1
ATOM 579 O O . PHE A 1 74 ? -13.075 -8.998 33.620 1.00 76.75 74 PHE A O 1
ATOM 586 N N . PHE A 1 75 ? -14.381 -7.500 34.677 1.00 79.25 75 PHE A N 1
ATOM 587 C CA . PHE A 1 75 ? -14.792 -6.800 33.456 1.00 79.25 75 PHE A CA 1
ATOM 588 C C . PHE A 1 75 ? -13.582 -6.237 32.713 1.00 79.25 75 PHE A C 1
ATOM 590 O O . PHE A 1 75 ? -13.418 -6.496 31.527 1.00 79.25 75 PHE A O 1
ATOM 597 N N . LYS A 1 76 ? -12.699 -5.513 33.413 1.00 81.81 76 LYS A N 1
ATOM 598 C CA . LYS A 1 76 ? -11.492 -4.931 32.811 1.00 81.81 76 LYS A CA 1
ATOM 599 C C . LYS A 1 76 ? -10.591 -5.990 32.184 1.00 81.81 76 LYS A C 1
ATOM 601 O O . LYS A 1 76 ? -10.116 -5.779 31.072 1.00 81.81 76 LYS A O 1
ATOM 606 N N . ASN A 1 77 ? -10.379 -7.119 32.859 1.00 83.31 77 ASN A N 1
ATOM 607 C CA . ASN A 1 77 ? -9.563 -8.211 32.332 1.00 83.31 77 ASN A CA 1
ATOM 608 C C . ASN A 1 77 ? -10.196 -8.822 31.074 1.00 83.31 77 ASN A C 1
ATOM 610 O O . ASN A 1 77 ? -9.524 -8.943 30.054 1.00 83.31 77 ASN A O 1
ATOM 614 N N . ARG A 1 78 ? -11.501 -9.118 31.106 1.00 80.88 78 ARG A N 1
ATOM 615 C CA . ARG A 1 78 ? -12.211 -9.716 29.967 1.00 80.88 78 ARG A CA 1
ATOM 616 C C . ARG A 1 78 ? -12.338 -8.761 28.781 1.00 80.88 78 ARG A C 1
ATOM 618 O O . ARG A 1 78 ? -12.161 -9.158 27.634 1.00 80.88 78 ARG A O 1
ATOM 625 N N . TYR A 1 79 ? -12.597 -7.489 29.060 1.00 81.50 79 TYR A N 1
ATOM 626 C CA . TYR A 1 79 ? -12.620 -6.427 28.064 1.00 81.50 79 TYR A CA 1
ATOM 627 C C . TYR A 1 79 ? -11.245 -6.246 27.412 1.00 81.50 79 TYR A C 1
ATOM 629 O O . TYR A 1 79 ? -11.147 -6.109 26.196 1.00 81.50 79 TYR A O 1
ATOM 637 N N . ARG A 1 80 ? -10.163 -6.325 28.196 1.00 85.06 80 ARG A N 1
ATOM 638 C CA . ARG A 1 80 ? -8.795 -6.298 27.669 1.00 85.06 80 ARG A CA 1
ATOM 639 C C . ARG A 1 80 ? -8.510 -7.491 26.761 1.00 85.06 80 ARG A C 1
ATOM 641 O O . ARG A 1 80 ? -7.940 -7.291 25.696 1.00 85.06 80 ARG A O 1
ATOM 648 N N . GLU A 1 81 ? -8.922 -8.699 27.145 1.00 82.12 81 GLU A N 1
ATOM 649 C CA . GLU A 1 81 ? -8.815 -9.886 26.283 1.00 82.12 81 GLU A CA 1
ATOM 650 C C . GLU A 1 81 ? -9.564 -9.696 24.959 1.00 82.12 81 GLU A C 1
ATOM 652 O O . GLU A 1 81 ? -9.017 -9.994 23.902 1.00 82.12 81 GLU A O 1
ATOM 657 N N . TYR A 1 82 ? -10.776 -9.134 25.001 1.00 79.81 82 TYR A N 1
ATOM 658 C CA . TYR A 1 82 ? -11.545 -8.811 23.798 1.00 79.81 82 TYR A CA 1
ATOM 659 C C . TYR A 1 82 ? -10.817 -7.801 22.896 1.00 79.81 82 TYR A C 1
ATOM 661 O O . TYR A 1 82 ? -10.680 -8.027 21.694 1.00 79.81 82 TYR A O 1
ATOM 669 N N . LEU A 1 83 ? -10.277 -6.718 23.466 1.00 83.44 83 LEU A N 1
ATOM 670 C CA . LEU A 1 83 ? -9.509 -5.721 22.711 1.00 83.44 83 LEU A CA 1
ATOM 671 C C . LEU A 1 83 ? -8.271 -6.318 22.031 1.00 83.44 83 LEU A C 1
ATOM 673 O O . LEU A 1 83 ? -7.967 -5.950 20.896 1.00 83.44 83 LEU A O 1
ATOM 677 N N . LEU A 1 84 ? -7.579 -7.245 22.702 1.00 86.75 84 LEU A N 1
ATOM 678 C CA . LEU A 1 84 ? -6.410 -7.936 22.150 1.00 86.75 84 LEU A CA 1
ATOM 679 C C . LEU A 1 84 ? -6.752 -8.820 20.945 1.00 86.75 84 LEU A C 1
ATOM 681 O O . LEU A 1 84 ? -5.871 -9.088 20.137 1.00 86.75 84 LEU A O 1
ATOM 685 N N . MET A 1 85 ? -8.005 -9.254 20.805 1.00 81.31 85 MET A N 1
ATOM 686 C CA . MET A 1 85 ? -8.460 -10.010 19.637 1.00 81.31 85 MET A CA 1
ATOM 687 C C . MET A 1 85 ? -8.933 -9.082 18.510 1.00 81.31 85 MET A C 1
ATOM 689 O O . MET A 1 85 ? -8.592 -9.292 17.350 1.00 81.31 85 MET A O 1
ATOM 693 N N . VAL A 1 86 ? -9.670 -8.019 18.846 1.00 80.50 86 VAL A N 1
ATOM 694 C CA . VAL A 1 86 ? -10.362 -7.168 17.860 1.00 80.50 86 VAL A CA 1
ATOM 695 C C . VAL A 1 86 ? -9.454 -6.131 17.200 1.00 80.50 86 VAL A C 1
ATOM 697 O O . VAL A 1 86 ? -9.580 -5.878 16.000 1.00 80.50 86 VAL A O 1
ATOM 700 N N . ILE A 1 87 ? -8.539 -5.507 17.953 1.00 85.06 87 ILE A N 1
ATOM 701 C CA . ILE A 1 87 ? -7.657 -4.461 17.403 1.00 85.06 87 ILE A CA 1
ATOM 702 C C . ILE A 1 87 ? -6.747 -5.028 16.299 1.00 85.06 87 ILE A C 1
ATOM 704 O O . ILE A 1 87 ? -6.745 -4.450 15.208 1.00 85.06 87 ILE A O 1
ATOM 708 N N . PRO A 1 88 ? -6.048 -6.167 16.495 1.00 84.31 88 PRO A N 1
ATOM 709 C CA . PRO A 1 88 ? -5.213 -6.741 15.442 1.00 84.31 88 PRO A CA 1
ATOM 710 C C . PRO A 1 88 ? -6.013 -7.165 14.209 1.00 84.31 88 PRO A C 1
ATOM 712 O O . PRO A 1 88 ? -5.527 -7.050 13.087 1.00 84.31 88 PRO A O 1
ATOM 715 N N . GLU A 1 89 ? -7.259 -7.616 14.376 1.00 78.56 89 GLU A N 1
ATOM 716 C CA . GLU A 1 89 ? -8.124 -7.976 13.249 1.00 78.56 89 GLU A CA 1
ATOM 717 C C . GLU A 1 89 ? -8.471 -6.745 12.388 1.00 78.56 89 GLU A C 1
ATOM 719 O O . GLU A 1 89 ? -8.409 -6.800 11.154 1.00 78.56 89 GLU A O 1
ATOM 724 N N . LEU A 1 90 ? -8.738 -5.602 13.034 1.00 78.62 90 LEU A N 1
ATOM 725 C CA . LEU A 1 90 ? -8.981 -4.307 12.386 1.00 78.62 90 LEU A CA 1
ATOM 726 C C . LEU A 1 90 ? -7.732 -3.721 11.704 1.00 78.62 90 LEU A C 1
ATOM 728 O O . LEU A 1 90 ? -7.875 -2.998 10.711 1.00 78.62 90 LEU A O 1
ATOM 732 N N . GLU A 1 91 ? -6.542 -4.010 12.237 1.00 83.81 91 GLU A N 1
ATOM 733 C CA . GLU A 1 91 ? -5.233 -3.574 11.719 1.00 83.81 91 GLU A CA 1
ATOM 734 C C . GLU A 1 91 ? -4.693 -4.474 10.610 1.00 83.81 91 GLU A C 1
ATOM 736 O O . GLU A 1 91 ? -4.021 -3.991 9.696 1.00 83.81 91 GLU A O 1
ATOM 741 N N . SER A 1 92 ? -5.037 -5.764 10.645 1.00 81.06 92 SER A N 1
ATOM 742 C CA . SER A 1 92 ? -4.552 -6.762 9.696 1.00 81.06 92 SER A CA 1
ATOM 743 C C . SER A 1 92 ? -4.699 -6.277 8.253 1.00 81.06 92 SER A C 1
ATOM 745 O O . SER A 1 92 ? -5.699 -5.663 7.883 1.00 81.06 92 SER A O 1
ATOM 747 N N . GLY A 1 93 ? -3.710 -6.531 7.404 1.00 82.50 93 GLY A N 1
ATOM 748 C CA . GLY A 1 93 ? -3.762 -6.168 5.986 1.00 82.50 93 GLY A CA 1
ATOM 749 C C . GLY A 1 93 ? -3.476 -4.693 5.656 1.00 82.50 93 GLY A C 1
ATOM 750 O O . GLY A 1 93 ? -3.037 -4.421 4.538 1.00 82.50 93 GLY A O 1
ATOM 751 N N . LEU A 1 94 ? -3.659 -3.743 6.585 1.00 88.44 94 LEU A N 1
ATOM 752 C CA . LEU A 1 94 ? -3.261 -2.346 6.351 1.00 88.44 94 LEU A CA 1
ATOM 753 C C . LEU A 1 94 ? -1.739 -2.212 6.310 1.00 88.44 94 LEU A C 1
ATOM 755 O O . LEU A 1 94 ? -1.216 -1.616 5.375 1.00 88.44 94 LEU A O 1
ATOM 759 N N . ASP A 1 95 ? -1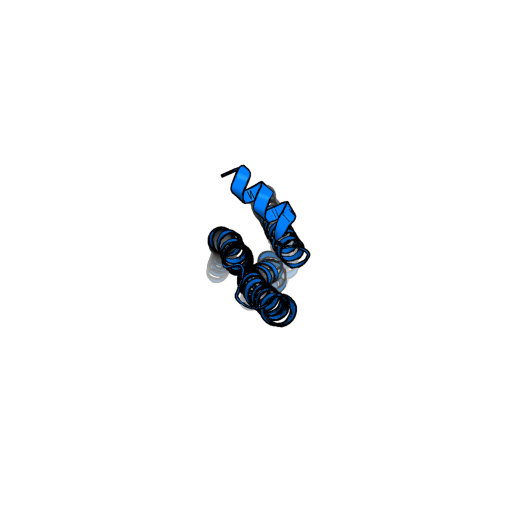.030 -2.865 7.231 1.00 89.81 95 ASP A N 1
ATOM 760 C CA . ASP A 1 95 ? 0.437 -2.844 7.248 1.00 89.81 95 ASP A CA 1
ATOM 761 C C . ASP A 1 95 ? 1.021 -3.430 5.959 1.00 89.81 95 ASP A C 1
ATOM 763 O O . ASP A 1 95 ? 1.893 -2.832 5.333 1.00 89.81 95 ASP A O 1
ATOM 767 N N . THR A 1 96 ? 0.469 -4.552 5.482 1.00 90.25 96 THR A N 1
ATOM 768 C CA . THR A 1 96 ? 0.891 -5.144 4.203 1.00 90.25 96 THR A CA 1
ATOM 769 C C . THR A 1 96 ? 0.606 -4.219 3.024 1.00 90.25 96 THR A C 1
ATOM 771 O O . THR A 1 96 ? 1.411 -4.128 2.099 1.00 90.25 96 THR A O 1
ATOM 774 N N . MET A 1 97 ? -0.518 -3.498 3.055 1.00 92.06 97 MET A N 1
ATOM 775 C CA . MET A 1 97 ? -0.848 -2.502 2.039 1.00 92.06 97 MET A CA 1
ATOM 776 C C . MET A 1 97 ? 0.160 -1.346 2.071 1.00 92.06 97 MET A C 1
ATOM 778 O O . MET A 1 97 ? 0.653 -0.947 1.018 1.00 92.06 97 MET A O 1
ATOM 782 N N . ALA A 1 98 ? 0.527 -0.859 3.260 1.00 93.56 98 ALA A N 1
ATOM 783 C CA . ALA A 1 98 ? 1.539 0.177 3.440 1.00 93.56 98 ALA A CA 1
ATOM 784 C C . ALA A 1 98 ? 2.908 -0.257 2.902 1.00 93.56 98 ALA A C 1
ATOM 786 O O . ALA A 1 98 ? 3.590 0.538 2.254 1.00 93.56 98 ALA A O 1
ATOM 787 N N . THR A 1 99 ? 3.313 -1.510 3.129 1.00 94.19 99 THR A N 1
ATOM 788 C CA . THR A 1 99 ? 4.568 -2.051 2.589 1.00 94.19 99 THR A CA 1
ATOM 789 C C . THR A 1 99 ? 4.539 -2.111 1.061 1.00 94.19 99 THR A C 1
ATOM 791 O O . THR A 1 99 ? 5.477 -1.654 0.414 1.00 94.19 99 THR A O 1
ATOM 794 N N . LEU A 1 100 ? 3.452 -2.605 0.458 1.00 93.31 100 LEU A N 1
ATOM 795 C CA . LEU A 1 100 ? 3.321 -2.673 -1.003 1.00 93.31 100 LEU A CA 1
ATOM 796 C C . LEU A 1 100 ? 3.340 -1.285 -1.660 1.00 93.31 100 LEU A C 1
ATOM 798 O O . LEU A 1 100 ? 3.978 -1.105 -2.696 1.00 93.31 100 LEU A O 1
ATOM 802 N N . ILE A 1 101 ? 2.696 -0.295 -1.036 1.00 94.19 101 ILE A N 1
ATOM 803 C CA . ILE A 1 101 ? 2.719 1.101 -1.498 1.00 94.19 101 ILE A CA 1
ATOM 804 C C . ILE A 1 101 ? 4.144 1.659 -1.488 1.00 94.19 101 ILE A C 1
ATOM 806 O O . ILE A 1 101 ? 4.528 2.349 -2.428 1.00 94.19 101 ILE A O 1
ATOM 810 N N . GLN A 1 102 ? 4.938 1.344 -0.460 1.00 94.94 102 GLN A N 1
ATOM 811 C CA . GLN A 1 102 ? 6.340 1.768 -0.370 1.00 94.94 102 GLN A CA 1
ATOM 812 C C . GLN A 1 102 ? 7.239 1.070 -1.398 1.00 94.94 102 GLN A C 1
ATOM 814 O O . GLN A 1 102 ? 8.197 1.670 -1.876 1.00 94.94 102 GLN A O 1
ATOM 819 N N . ILE A 1 103 ? 6.927 -0.173 -1.778 1.00 94.06 103 ILE A N 1
ATOM 820 C CA . ILE A 1 103 ? 7.690 -0.927 -2.786 1.00 94.06 103 ILE A CA 1
ATOM 821 C C . ILE A 1 103 ? 7.419 -0.414 -4.211 1.00 94.06 103 ILE A C 1
ATOM 823 O O . ILE A 1 103 ? 8.325 -0.421 -5.043 1.00 94.06 103 ILE A O 1
ATOM 827 N N . ALA A 1 104 ? 6.208 0.067 -4.508 1.00 91.75 104 ALA A N 1
ATOM 828 C CA . ALA A 1 104 ? 5.832 0.567 -5.835 1.00 91.75 104 ALA A CA 1
ATOM 829 C C . ALA A 1 104 ? 6.793 1.627 -6.441 1.00 91.75 104 ALA A C 1
ATOM 831 O O . ALA A 1 104 ? 7.217 1.444 -7.586 1.00 91.75 104 ALA A O 1
ATOM 832 N N . PRO A 1 105 ? 7.203 2.701 -5.733 1.00 94.31 105 PRO A N 1
ATOM 833 C CA . PRO A 1 105 ? 8.170 3.662 -6.266 1.00 94.31 105 PRO A CA 1
ATOM 834 C C . PRO A 1 105 ? 9.576 3.066 -6.416 1.00 94.31 105 PRO A C 1
ATOM 836 O O . PRO A 1 105 ? 10.280 3.413 -7.364 1.00 94.31 105 PRO A O 1
ATOM 839 N N . PHE A 1 106 ? 9.980 2.133 -5.547 1.00 95.50 106 PHE A N 1
ATOM 840 C CA . PHE A 1 106 ? 11.266 1.441 -5.681 1.00 95.50 106 PHE A CA 1
ATOM 841 C C . PHE A 1 106 ? 11.308 0.523 -6.907 1.00 95.50 106 PHE A C 1
ATOM 843 O O . PHE A 1 106 ? 12.340 0.452 -7.570 1.00 95.50 106 PHE A O 1
ATOM 850 N N . LEU A 1 107 ? 10.189 -0.113 -7.269 1.00 92.12 107 LEU A N 1
ATOM 851 C CA . LEU A 1 107 ? 10.065 -0.844 -8.535 1.00 92.12 107 LEU A CA 1
ATOM 852 C C . LEU A 1 107 ? 10.186 0.085 -9.751 1.00 92.12 107 LEU A C 1
ATOM 854 O O . LEU A 1 107 ? 10.847 -0.270 -10.724 1.00 92.12 107 LEU A O 1
ATOM 858 N N . GLY A 1 108 ? 9.603 1.286 -9.687 1.00 90.94 108 GLY A N 1
ATOM 859 C CA . GLY A 1 108 ? 9.754 2.302 -10.735 1.00 90.94 108 GLY A CA 1
ATOM 860 C C . GLY A 1 108 ? 11.207 2.756 -10.918 1.00 90.94 108 GLY A C 1
ATOM 861 O O . GLY A 1 108 ? 11.699 2.808 -12.049 1.00 90.94 108 GLY A O 1
ATOM 862 N N . LEU A 1 109 ? 11.907 2.996 -9.803 1.00 94.12 109 LEU A N 1
ATOM 863 C CA . LEU A 1 109 ? 13.333 3.328 -9.784 1.00 94.12 109 LEU A CA 1
ATOM 864 C C . LEU A 1 109 ? 14.190 2.177 -10.336 1.00 94.12 109 LEU A C 1
ATOM 866 O O . LEU A 1 109 ? 15.080 2.399 -11.156 1.00 94.12 109 LEU A O 1
ATOM 870 N N . LEU A 1 110 ? 13.901 0.934 -9.949 1.00 92.12 110 LEU A N 1
ATOM 871 C CA . LEU A 1 110 ? 14.566 -0.240 -10.517 1.00 92.12 110 LEU A CA 1
ATOM 872 C C . LEU A 1 110 ? 14.368 -0.303 -12.038 1.00 92.12 110 LEU A C 1
ATOM 874 O O . LEU A 1 110 ? 15.314 -0.601 -12.765 1.00 92.12 110 LEU A O 1
ATOM 878 N N . GLY A 1 111 ? 13.178 0.066 -12.521 1.00 89.50 111 GLY A N 1
ATOM 879 C CA . GLY A 1 111 ? 12.892 0.195 -13.947 1.00 89.50 111 GLY A CA 1
ATOM 880 C C . GLY A 1 111 ? 13.775 1.209 -14.662 1.00 89.50 111 GLY A C 1
ATOM 881 O O . GLY A 1 111 ? 14.330 0.887 -15.711 1.00 89.50 111 GLY A O 1
ATOM 882 N N . THR A 1 112 ? 13.996 2.387 -14.064 1.00 92.38 112 THR A N 1
ATOM 883 C CA . THR A 1 112 ? 14.921 3.373 -14.650 1.00 92.38 112 THR A CA 1
ATOM 884 C C . THR A 1 112 ? 16.342 2.849 -14.739 1.00 92.38 112 THR A C 1
ATOM 886 O O . THR A 1 112 ? 17.003 3.054 -15.751 1.00 92.38 112 THR A O 1
ATOM 889 N N . VAL A 1 113 ? 16.824 2.168 -13.696 1.00 93.12 113 VAL A N 1
ATOM 890 C CA . VAL A 1 113 ? 18.189 1.633 -13.682 1.00 93.12 113 VAL A CA 1
ATOM 891 C C . VAL A 1 113 ? 18.342 0.562 -14.760 1.00 93.12 113 VAL A C 1
ATOM 893 O O . VAL A 1 113 ? 19.301 0.610 -15.526 1.00 93.12 113 VAL A O 1
ATOM 896 N N . ALA A 1 114 ? 17.378 -0.354 -14.877 1.00 89.31 114 ALA A N 1
ATOM 897 C CA . ALA A 1 114 ? 17.388 -1.391 -15.905 1.00 89.31 114 ALA A CA 1
ATOM 898 C C . ALA A 1 114 ? 17.339 -0.807 -17.330 1.00 89.31 114 ALA A C 1
ATOM 900 O O . ALA A 1 114 ? 18.164 -1.175 -18.165 1.00 89.31 114 ALA A O 1
ATOM 901 N N . GLY A 1 115 ? 16.436 0.143 -17.594 1.00 88.12 115 GLY A N 1
ATOM 902 C CA . GLY A 1 115 ? 16.307 0.773 -18.913 1.00 88.12 115 GLY A CA 1
ATOM 903 C C . GLY A 1 115 ? 17.530 1.610 -19.305 1.00 88.12 115 GLY A C 1
ATOM 904 O O . GLY A 1 115 ? 17.950 1.606 -20.464 1.00 88.12 115 GLY A O 1
ATOM 905 N N . MET A 1 116 ? 18.179 2.265 -18.338 1.00 90.62 116 MET A N 1
ATOM 906 C CA . MET A 1 116 ? 19.432 2.981 -18.590 1.00 90.62 116 MET A CA 1
ATOM 907 C C . MET A 1 116 ? 20.597 2.027 -18.876 1.00 90.62 116 MET A C 1
ATOM 909 O O . MET A 1 116 ? 21.410 2.325 -19.748 1.00 90.62 116 MET A O 1
ATOM 913 N N . ILE A 1 117 ? 20.672 0.871 -18.206 1.00 90.19 117 ILE A N 1
ATOM 914 C CA . ILE A 1 117 ? 21.675 -0.167 -18.512 1.00 90.19 117 ILE A CA 1
ATOM 915 C C . ILE A 1 117 ? 21.511 -0.663 -19.955 1.00 90.19 117 ILE A C 1
ATOM 917 O O . ILE A 1 117 ? 22.496 -0.750 -20.690 1.00 90.19 117 ILE A O 1
ATOM 921 N N . GLU A 1 118 ? 20.276 -0.930 -20.385 1.00 86.19 118 GLU A N 1
ATOM 922 C CA . GLU A 1 118 ? 19.980 -1.342 -21.760 1.00 86.19 118 GLU A CA 1
ATOM 923 C C . GLU A 1 118 ? 20.350 -0.247 -22.771 1.00 86.19 118 GLU A C 1
ATOM 925 O O . GLU A 1 118 ? 21.039 -0.510 -23.757 1.00 86.19 118 GLU A O 1
ATOM 930 N N . THR A 1 119 ? 19.998 1.007 -22.471 1.00 87.00 119 THR A N 1
ATOM 931 C CA . THR A 1 119 ? 20.347 2.166 -23.305 1.00 87.00 119 THR A CA 1
ATOM 932 C C . THR A 1 119 ? 21.865 2.296 -23.474 1.00 87.00 119 THR A C 1
ATOM 934 O O . THR A 1 119 ? 22.347 2.490 -24.590 1.00 87.00 119 THR A O 1
ATOM 937 N N . PHE A 1 120 ? 22.649 2.132 -22.402 1.00 88.75 120 PHE A N 1
ATOM 938 C CA . PHE A 1 120 ? 24.113 2.158 -22.493 1.00 88.75 120 PHE A CA 1
ATOM 939 C C . PHE A 1 120 ? 24.680 0.983 -23.300 1.00 88.75 120 PHE A C 1
ATOM 941 O O . PHE A 1 120 ? 25.633 1.176 -24.054 1.00 88.75 120 PHE A O 1
ATOM 948 N N . SER A 1 121 ? 24.079 -0.207 -23.213 1.00 87.00 121 SER A N 1
ATOM 949 C CA . SER A 1 121 ? 24.477 -1.364 -24.029 1.00 87.00 121 SER A CA 1
ATOM 950 C C . SER A 1 121 ? 24.219 -1.156 -25.527 1.00 87.00 121 SER A C 1
ATOM 952 O O . SER A 1 121 ? 24.949 -1.680 -26.372 1.00 87.00 121 SER A O 1
ATOM 954 N N . LEU A 1 122 ? 23.190 -0.386 -25.890 1.00 84.06 122 LEU A N 1
ATOM 955 C CA . 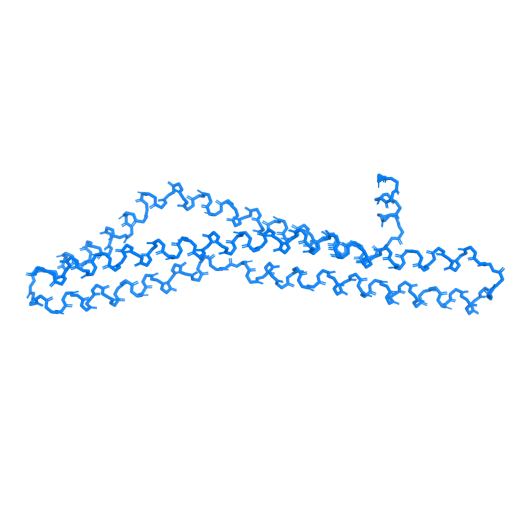LEU A 1 122 ? 22.938 -0.027 -27.287 1.00 84.06 122 LEU A CA 1
ATOM 956 C C . LEU A 1 122 ? 24.005 0.938 -27.814 1.00 84.06 122 LEU A C 1
ATOM 958 O O . LEU A 1 122 ? 24.460 0.781 -28.945 1.00 84.06 122 LEU A O 1
ATOM 962 N N . ILE A 1 123 ? 24.466 1.879 -26.985 1.00 86.69 123 ILE A N 1
ATOM 963 C CA . ILE A 1 123 ? 25.542 2.815 -27.348 1.00 86.69 123 ILE A CA 1
ATOM 964 C C . ILE A 1 123 ? 26.854 2.077 -27.610 1.00 86.69 123 ILE A C 1
ATOM 966 O O . ILE A 1 123 ? 27.560 2.409 -28.560 1.00 86.69 123 ILE A O 1
ATOM 970 N N . THR A 1 124 ? 27.196 1.075 -26.797 1.00 85.81 124 THR A N 1
ATOM 971 C CA . THR A 1 124 ? 28.434 0.304 -27.001 1.00 85.81 124 THR A CA 1
ATOM 972 C C . THR A 1 124 ? 28.389 -0.542 -28.272 1.00 85.81 124 THR A C 1
ATOM 974 O O . THR A 1 124 ? 29.428 -0.751 -28.892 1.00 85.81 124 THR A O 1
ATOM 977 N N . THR A 1 125 ? 27.201 -0.995 -28.683 1.00 84.00 125 THR A N 1
ATOM 978 C CA . THR A 1 125 ? 27.020 -1.882 -29.843 1.00 84.00 125 THR A CA 1
ATOM 979 C C . THR A 1 125 ? 26.868 -1.113 -31.160 1.00 84.00 125 THR A C 1
ATOM 981 O O . THR A 1 125 ? 27.458 -1.494 -32.167 1.00 84.00 125 THR A O 1
ATOM 984 N N . TYR A 1 126 ? 26.093 -0.026 -31.163 1.00 80.06 126 TYR A N 1
ATOM 985 C CA . TYR A 1 126 ? 25.736 0.738 -32.368 1.00 80.06 126 TYR A CA 1
ATOM 986 C C . TYR A 1 126 ? 26.443 2.102 -32.466 1.00 80.06 126 TYR A C 1
ATOM 988 O O . TYR A 1 126 ? 26.286 2.815 -33.459 1.00 80.06 126 TYR A O 1
ATOM 996 N N . GLY A 1 127 ? 27.235 2.474 -31.456 1.00 75.88 127 GLY A N 1
ATOM 997 C CA . GLY A 1 127 ? 27.862 3.790 -31.350 1.00 75.88 127 GLY A CA 1
ATOM 998 C C . GLY A 1 127 ? 26.866 4.904 -31.007 1.00 75.88 127 GLY A C 1
ATOM 999 O O . GLY A 1 127 ? 25.665 4.695 -30.855 1.00 75.88 127 GLY A O 1
ATOM 1000 N N . THR A 1 128 ? 27.361 6.138 -30.908 1.00 74.38 128 THR A N 1
ATOM 1001 C CA . THR A 1 128 ? 26.552 7.334 -30.594 1.00 74.38 128 THR A CA 1
ATOM 1002 C C . THR A 1 128 ? 25.851 7.944 -31.817 1.00 74.38 128 THR A C 1
ATOM 1004 O O . THR A 1 128 ? 25.349 9.064 -31.748 1.00 74.38 128 THR A O 1
ATOM 1007 N N . ALA A 1 129 ? 25.816 7.238 -32.952 1.00 63.19 129 ALA A N 1
ATOM 1008 C CA . ALA A 1 129 ? 25.436 7.811 -34.243 1.00 63.19 129 ALA A CA 1
ATOM 1009 C C . ALA A 1 129 ? 23.925 8.066 -34.412 1.00 63.19 129 ALA A C 1
ATOM 1011 O O . ALA A 1 129 ? 23.551 8.901 -35.234 1.00 63.19 129 ALA A O 1
ATOM 1012 N N . ASN A 1 130 ? 23.054 7.387 -33.651 1.00 78.94 130 ASN A N 1
ATOM 1013 C CA . ASN A 1 130 ? 21.603 7.579 -33.739 1.00 78.94 130 ASN A CA 1
ATOM 1014 C C . ASN A 1 130 ? 21.007 8.165 -32.438 1.00 78.94 130 ASN A C 1
ATOM 1016 O O . ASN A 1 130 ? 20.668 7.413 -31.519 1.00 78.94 130 ASN A O 1
ATOM 1020 N N . PRO A 1 131 ? 20.822 9.498 -32.354 1.00 83.62 131 PRO A N 1
ATOM 1021 C CA . PRO A 1 131 ? 20.268 10.159 -31.169 1.00 83.62 131 PRO A CA 1
ATOM 1022 C C . PRO A 1 131 ? 18.801 9.798 -30.887 1.00 83.62 131 PRO A C 1
ATOM 1024 O O . PRO A 1 131 ? 18.331 9.995 -29.765 1.00 83.62 131 PRO A O 1
ATOM 1027 N N . VAL A 1 132 ? 18.071 9.257 -31.870 1.00 85.50 132 VAL A N 1
ATOM 1028 C CA . VAL A 1 132 ? 16.663 8.867 -31.705 1.00 85.50 132 VAL A CA 1
ATOM 1029 C C . VAL A 1 132 ? 16.542 7.668 -30.765 1.00 85.50 132 VAL A C 1
ATOM 1031 O O . VAL A 1 132 ? 15.798 7.739 -29.792 1.00 85.50 132 VAL A O 1
ATOM 1034 N N . ILE A 1 133 ? 17.339 6.617 -30.992 1.00 80.44 133 ILE A N 1
ATOM 1035 C CA . ILE A 1 133 ? 17.329 5.385 -30.177 1.00 80.44 133 ILE A CA 1
ATOM 1036 C C . ILE A 1 133 ? 17.694 5.697 -28.719 1.00 80.44 133 ILE A C 1
ATOM 1038 O O . ILE A 1 133 ? 17.084 5.192 -27.779 1.00 80.44 133 ILE A O 1
ATOM 1042 N N . LEU A 1 134 ? 18.672 6.583 -28.527 1.00 84.69 134 LEU A N 1
ATOM 1043 C CA . LEU A 1 134 ? 19.117 7.002 -27.202 1.00 84.69 134 LEU A CA 1
ATOM 1044 C C . LEU A 1 134 ? 18.016 7.749 -26.439 1.00 84.69 134 LEU A C 1
ATOM 1046 O O . LEU A 1 134 ? 17.767 7.488 -25.263 1.00 84.69 134 LEU A O 1
ATOM 1050 N N . THR A 1 135 ? 17.336 8.667 -27.127 1.00 86.81 135 THR A N 1
ATOM 1051 C CA . THR A 1 135 ? 16.239 9.453 -26.551 1.00 86.81 135 THR A CA 1
ATOM 1052 C C . THR A 1 135 ? 15.044 8.563 -26.200 1.00 86.81 135 THR A C 1
ATOM 1054 O O . THR A 1 135 ? 14.385 8.785 -25.182 1.00 86.81 135 THR A O 1
ATOM 1057 N N . GLU A 1 136 ? 14.782 7.530 -27.002 1.00 84.31 136 GLU A N 1
ATOM 1058 C CA . GLU A 1 136 ? 13.729 6.547 -26.753 1.00 84.31 136 GLU A CA 1
ATOM 1059 C C . GLU A 1 136 ? 13.987 5.744 -25.468 1.00 84.31 136 GLU A C 1
ATOM 1061 O O . GLU A 1 136 ? 13.116 5.704 -24.595 1.00 84.31 136 GLU A O 1
ATOM 1066 N N . GLY A 1 137 ? 15.197 5.203 -25.284 1.00 84.06 137 GLY A N 1
ATOM 1067 C CA . GLY A 1 137 ? 15.564 4.434 -24.085 1.00 84.06 137 GLY A CA 1
ATOM 1068 C C . GLY A 1 137 ? 15.501 5.248 -22.785 1.00 84.06 137 GLY A C 1
ATOM 1069 O O . GLY A 1 137 ? 14.967 4.789 -21.768 1.00 84.06 137 GLY A O 1
ATOM 1070 N N . ILE A 1 138 ? 15.942 6.510 -22.829 1.00 89.12 138 ILE A N 1
ATOM 1071 C CA . ILE A 1 138 ? 15.824 7.438 -21.691 1.00 89.12 138 ILE A CA 1
ATOM 1072 C C . ILE A 1 138 ? 14.352 7.732 -21.383 1.00 89.12 138 ILE A C 1
ATOM 1074 O O . ILE A 1 138 ? 13.943 7.729 -20.220 1.00 89.12 138 ILE A O 1
ATOM 1078 N N . THR A 1 139 ? 13.537 7.963 -22.414 1.00 88.56 139 THR A N 1
ATOM 1079 C CA . THR A 1 139 ? 12.110 8.266 -22.250 1.00 88.56 139 THR A CA 1
ATOM 1080 C C . THR A 1 139 ? 11.368 7.092 -21.615 1.00 88.56 139 THR A C 1
ATOM 1082 O O . THR A 1 139 ? 10.616 7.296 -20.663 1.00 88.56 139 THR A O 1
ATOM 1085 N N . VAL A 1 140 ? 11.606 5.860 -22.085 1.00 85.31 140 VAL A N 1
ATOM 1086 C CA . VAL A 1 140 ? 11.017 4.643 -21.497 1.00 85.31 140 VAL A CA 1
ATOM 1087 C C . VAL A 1 140 ? 11.439 4.486 -20.037 1.00 85.31 140 VAL A C 1
ATOM 1089 O O . VAL A 1 140 ? 10.587 4.242 -19.184 1.00 85.31 140 VAL A O 1
ATOM 1092 N N . SER A 1 141 ? 12.718 4.716 -19.730 1.00 89.25 141 SER A N 1
ATOM 1093 C CA . SER A 1 141 ? 13.233 4.670 -18.358 1.00 89.25 141 SER A CA 1
ATOM 1094 C C . SER A 1 141 ? 12.504 5.669 -17.452 1.00 89.25 141 SER A C 1
ATOM 1096 O O . SER A 1 141 ? 11.950 5.296 -16.423 1.00 89.25 141 SER A O 1
ATOM 1098 N N . LEU A 1 142 ? 12.439 6.947 -17.833 1.00 91.00 142 LEU A N 1
ATOM 1099 C CA . LEU A 1 142 ? 11.774 7.977 -17.025 1.00 91.00 142 LEU A CA 1
ATOM 1100 C C . LEU A 1 142 ? 10.280 7.703 -16.836 1.00 91.00 142 LEU A C 1
ATOM 1102 O O . LEU A 1 142 ? 9.738 7.956 -15.754 1.00 91.00 142 LEU A O 1
ATOM 1106 N N . LEU A 1 143 ? 9.632 7.144 -17.860 1.00 87.31 143 LEU A N 1
ATOM 1107 C CA . LEU A 1 143 ? 8.257 6.686 -17.762 1.00 87.31 143 LEU A CA 1
ATOM 1108 C C . LEU A 1 143 ? 8.142 5.654 -16.627 1.00 87.31 143 LEU A C 1
ATOM 1110 O O . LEU A 1 143 ? 7.409 5.922 -15.686 1.00 87.31 143 LEU A O 1
ATOM 1114 N N . THR A 1 144 ? 8.910 4.563 -16.572 1.00 87.19 144 THR A N 1
ATOM 1115 C CA . THR A 1 144 ? 8.706 3.537 -15.516 1.00 87.19 144 THR A CA 1
ATOM 1116 C C . THR A 1 144 ? 8.711 4.091 -14.081 1.00 87.19 144 THR A C 1
ATOM 1118 O O . THR A 1 144 ? 7.910 3.657 -13.249 1.00 87.19 144 THR A O 1
ATOM 1121 N N . THR A 1 145 ? 9.541 5.100 -13.785 1.00 92.50 145 THR A N 1
ATOM 1122 C CA . THR A 1 145 ? 9.509 5.798 -12.483 1.00 92.50 145 THR A CA 1
ATOM 1123 C C . THR A 1 145 ? 8.226 6.593 -12.280 1.00 92.50 145 THR A C 1
ATOM 1125 O O . THR A 1 145 ? 7.610 6.516 -11.213 1.00 92.50 145 THR A O 1
ATOM 1128 N N . GLN A 1 146 ? 7.789 7.331 -13.301 1.00 91.25 146 GLN A N 1
ATOM 1129 C CA . GLN A 1 146 ? 6.517 8.043 -13.263 1.00 91.25 146 GLN A CA 1
ATOM 1130 C C . GLN A 1 146 ? 5.356 7.090 -12.948 1.00 91.25 146 GLN A C 1
ATOM 1132 O O . GLN A 1 146 ? 4.526 7.428 -12.107 1.00 91.25 146 GLN A O 1
ATOM 1137 N N . ALA A 1 147 ? 5.296 5.898 -13.550 1.00 88.69 147 ALA A N 1
ATOM 1138 C CA . ALA A 1 147 ? 4.237 4.929 -13.252 1.00 88.69 147 ALA A CA 1
ATOM 1139 C C . ALA A 1 147 ? 4.249 4.466 -11.795 1.00 88.69 147 ALA A C 1
ATOM 1141 O O . ALA A 1 147 ? 3.191 4.446 -11.163 1.00 88.69 147 ALA A O 1
ATOM 1142 N N . GLY A 1 148 ? 5.424 4.137 -11.248 1.00 90.44 148 GLY A N 1
ATOM 1143 C CA . GLY A 1 148 ? 5.551 3.755 -9.840 1.00 90.44 148 GLY A CA 1
ATOM 1144 C C . GLY A 1 148 ? 4.990 4.830 -8.904 1.00 90.44 148 GLY A C 1
ATOM 1145 O O . GLY A 1 148 ? 4.234 4.524 -7.983 1.00 90.44 148 GLY A O 1
ATOM 1146 N N . LEU A 1 149 ? 5.274 6.104 -9.194 1.00 93.75 149 LEU A N 1
ATOM 1147 C CA . LEU A 1 149 ? 4.771 7.245 -8.424 1.00 93.75 149 LEU A CA 1
ATOM 1148 C C . LEU A 1 149 ? 3.267 7.481 -8.610 1.00 93.75 149 LEU A C 1
ATOM 1150 O O . LEU A 1 149 ? 2.557 7.716 -7.631 1.00 93.75 149 LEU A O 1
ATOM 1154 N N . VAL A 1 150 ? 2.772 7.395 -9.847 1.00 91.00 150 VAL A N 1
ATOM 1155 C CA . VAL A 1 150 ? 1.349 7.579 -10.176 1.00 91.00 150 VAL A CA 1
ATOM 1156 C C . VAL A 1 150 ? 0.480 6.517 -9.505 1.00 91.00 150 VAL A C 1
ATOM 1158 O O . VAL A 1 150 ? -0.651 6.818 -9.141 1.00 91.00 150 VAL A O 1
ATOM 1161 N N . VAL A 1 151 ? 0.996 5.303 -9.298 1.00 89.75 151 VAL A N 1
ATOM 1162 C CA . VAL A 1 151 ? 0.312 4.262 -8.516 1.00 89.75 151 VAL A CA 1
ATOM 1163 C C . VAL A 1 151 ? 0.450 4.522 -7.014 1.00 89.75 151 VAL A C 1
ATOM 1165 O O . VAL A 1 151 ? -0.545 4.504 -6.292 1.00 89.75 151 VAL A O 1
ATOM 1168 N N . ALA A 1 152 ? 1.664 4.786 -6.526 1.00 92.75 152 ALA A N 1
ATOM 1169 C CA . ALA A 1 152 ? 1.933 4.894 -5.093 1.00 92.75 152 ALA A CA 1
ATOM 1170 C C . ALA A 1 152 ? 1.175 6.050 -4.424 1.00 92.75 152 ALA A C 1
ATOM 1172 O O . ALA A 1 152 ? 0.604 5.877 -3.348 1.00 92.75 152 ALA A O 1
ATOM 1173 N N . PHE A 1 153 ? 1.127 7.217 -5.070 1.00 93.56 153 PHE A N 1
ATOM 1174 C CA . PHE A 1 153 ? 0.534 8.427 -4.502 1.00 93.56 153 PHE A CA 1
ATOM 1175 C C . PHE A 1 153 ? -0.967 8.294 -4.161 1.00 93.56 153 PHE A C 1
ATOM 1177 O O . PHE A 1 153 ? -1.329 8.470 -2.992 1.00 93.56 153 PHE A O 1
ATOM 1184 N N . PRO A 1 154 ? -1.870 7.946 -5.102 1.00 92.25 154 PRO A N 1
ATOM 1185 C CA . PRO A 1 154 ? -3.286 7.767 -4.785 1.00 92.25 154 PRO A CA 1
ATOM 1186 C C . PRO A 1 154 ? -3.519 6.602 -3.818 1.00 92.25 154 PRO A C 1
ATOM 1188 O O . PRO A 1 154 ? -4.381 6.697 -2.942 1.00 92.25 154 PRO A O 1
ATOM 1191 N N . CYS A 1 155 ? -2.739 5.522 -3.922 1.00 92.31 155 CYS A N 1
ATOM 1192 C CA . CYS A 1 155 ? -2.836 4.399 -2.996 1.00 92.31 155 CYS A CA 1
ATOM 1193 C C . CYS A 1 155 ? -2.470 4.796 -1.559 1.00 92.31 155 CYS A C 1
ATOM 1195 O O . CYS A 1 155 ? -3.141 4.359 -0.625 1.00 92.31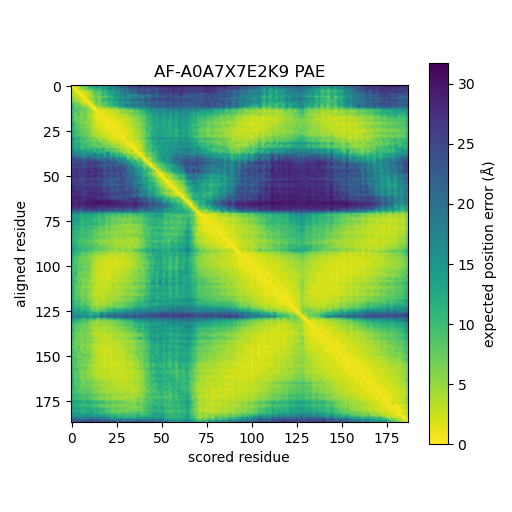 155 CYS A O 1
ATOM 1197 N N . MET A 1 156 ? -1.468 5.659 -1.371 1.00 94.38 156 MET A N 1
ATOM 1198 C CA . MET A 1 156 ? -1.086 6.188 -0.059 1.00 94.38 156 MET A CA 1
ATOM 1199 C C . MET A 1 156 ? -2.195 7.049 0.554 1.00 94.38 156 MET A C 1
ATOM 1201 O O . MET A 1 156 ? -2.522 6.891 1.731 1.00 94.38 156 MET A O 1
ATOM 1205 N N . LEU A 1 157 ? -2.833 7.914 -0.242 1.00 93.56 157 LEU A N 1
ATOM 1206 C CA . LEU A 1 157 ? -3.990 8.693 0.213 1.00 93.56 157 LEU A CA 1
ATOM 1207 C C . LEU A 1 157 ? -5.147 7.782 0.6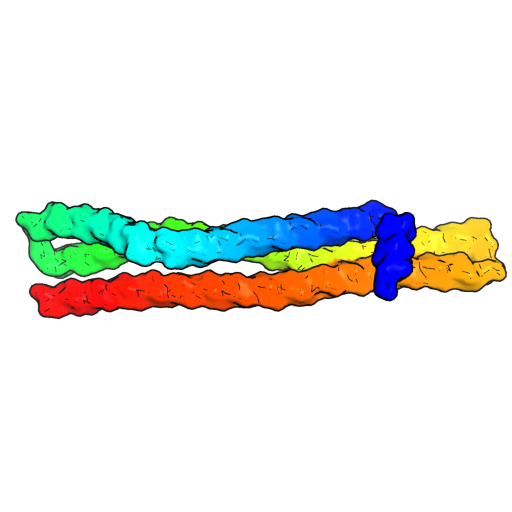43 1.00 93.56 157 LEU A C 1
ATOM 1209 O O . LEU A 1 157 ? -5.764 7.999 1.688 1.00 93.56 157 LEU A O 1
ATOM 1213 N N . PHE A 1 158 ? -5.415 6.733 -0.137 1.00 91.19 158 PHE A N 1
ATOM 1214 C CA . PHE A 1 158 ? -6.459 5.764 0.177 1.00 91.19 158 PHE A CA 1
ATOM 1215 C C . PHE A 1 158 ? -6.144 4.946 1.440 1.00 91.19 158 PHE A C 1
ATOM 1217 O O . PHE A 1 158 ? -7.022 4.760 2.283 1.00 91.19 158 PHE A O 1
ATOM 1224 N N . HIS A 1 159 ? -4.891 4.524 1.621 1.00 92.81 159 HIS A N 1
ATOM 1225 C CA . HIS A 1 159 ? -4.421 3.873 2.845 1.00 92.81 159 HIS A CA 1
ATOM 1226 C C . HIS A 1 159 ? -4.637 4.763 4.077 1.00 92.81 159 HIS A C 1
ATOM 1228 O O . HIS A 1 159 ? -5.234 4.323 5.057 1.00 92.81 159 HIS A O 1
ATOM 1234 N N . ASN A 1 160 ? -4.258 6.043 4.004 1.00 93.12 160 ASN A N 1
ATOM 1235 C CA . ASN A 1 160 ? -4.453 6.986 5.109 1.00 93.12 160 ASN A CA 1
ATOM 1236 C C . ASN A 1 160 ? -5.936 7.166 5.467 1.00 93.12 160 ASN A C 1
ATOM 1238 O O . ASN A 1 160 ? -6.292 7.218 6.645 1.00 93.12 160 ASN A O 1
ATOM 1242 N N . TYR A 1 161 ? -6.825 7.200 4.470 1.00 91.31 161 TYR A N 1
ATOM 1243 C CA . TYR A 1 161 ? -8.269 7.220 4.711 1.00 91.31 161 TYR A CA 1
ATOM 1244 C C . TYR A 1 161 ? -8.753 5.972 5.472 1.00 91.31 161 TYR A C 1
ATOM 1246 O O . TYR A 1 161 ? -9.545 6.089 6.413 1.00 91.31 161 TYR A O 1
ATOM 1254 N N . LEU A 1 162 ? -8.270 4.782 5.098 1.00 89.00 162 LEU A N 1
ATOM 1255 C CA . LEU A 1 162 ? -8.604 3.535 5.793 1.00 89.00 162 LEU A CA 1
ATOM 1256 C C . LEU A 1 162 ? -8.062 3.516 7.230 1.00 89.00 162 LEU A C 1
ATOM 1258 O O . LEU A 1 162 ? -8.804 3.137 8.137 1.00 89.00 162 LEU A O 1
ATOM 1262 N N . CYS A 1 163 ? -6.836 3.995 7.459 1.00 90.81 163 CYS A N 1
ATOM 1263 C CA . CYS A 1 163 ? -6.259 4.129 8.799 1.00 90.81 163 CYS A CA 1
ATOM 1264 C C . CYS A 1 163 ? -7.089 5.052 9.695 1.00 90.81 163 CYS A C 1
ATOM 1266 O O . CYS A 1 163 ? -7.459 4.660 10.800 1.00 90.81 163 CYS A O 1
ATOM 1268 N N . ASN A 1 164 ? -7.483 6.228 9.200 1.00 90.50 164 ASN A N 1
ATOM 1269 C CA . ASN A 1 164 ? -8.337 7.152 9.954 1.00 90.50 164 ASN A CA 1
ATOM 1270 C C . ASN A 1 164 ? -9.677 6.507 10.333 1.00 90.50 164 ASN A C 1
ATOM 1272 O O . ASN A 1 164 ? -10.171 6.662 11.453 1.00 90.50 164 ASN A O 1
ATOM 1276 N N . LYS A 1 165 ? -10.266 5.742 9.407 1.00 86.19 165 LYS A N 1
ATOM 1277 C CA . LYS A 1 165 ? -11.518 5.023 9.653 1.00 86.19 165 LYS A CA 1
ATOM 1278 C C . LYS A 1 165 ? -11.347 3.909 10.686 1.00 86.19 165 LYS A C 1
ATOM 12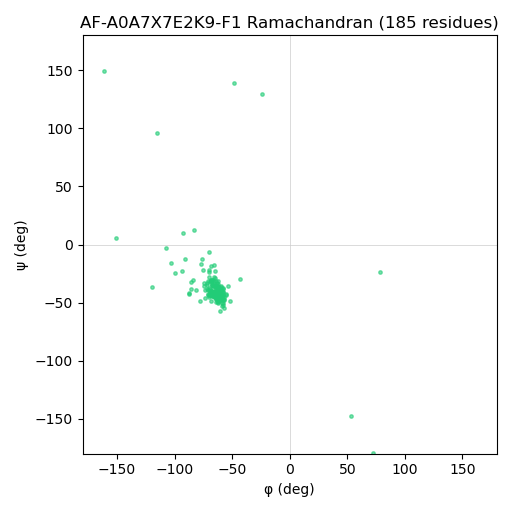80 O O . LYS A 1 165 ? -12.213 3.753 11.544 1.00 86.19 165 LYS A O 1
ATOM 1285 N N . LYS A 1 166 ? -10.238 3.168 10.638 1.00 87.88 166 LYS A N 1
ATOM 1286 C CA . LYS A 1 166 ? -9.875 2.186 11.666 1.00 87.88 166 LYS A CA 1
ATOM 1287 C C . LYS A 1 166 ? -9.771 2.847 13.034 1.00 87.88 166 LYS A C 1
ATOM 1289 O O . LYS A 1 166 ? -10.389 2.376 13.982 1.00 87.88 166 LYS A O 1
ATOM 1294 N N . GLU A 1 167 ? -9.009 3.932 13.146 1.00 89.75 167 GLU A N 1
ATOM 1295 C CA . GLU A 1 167 ? -8.832 4.627 14.421 1.00 89.75 167 GLU A CA 1
ATOM 1296 C C . GLU A 1 167 ? -10.155 5.133 14.995 1.00 89.75 167 GLU A C 1
ATOM 1298 O O . GLU A 1 167 ? -10.351 5.101 16.207 1.00 89.75 167 GLU A O 1
ATOM 1303 N N . PHE A 1 168 ? -11.075 5.588 14.141 1.00 87.19 168 PHE A N 1
ATOM 1304 C CA . PHE A 1 168 ? -12.420 5.961 14.569 1.00 87.19 168 PHE A CA 1
ATOM 1305 C C . PHE A 1 168 ? -13.171 4.774 15.195 1.00 87.19 168 PHE A C 1
ATOM 1307 O O . PHE A 1 168 ? -13.706 4.910 16.292 1.00 87.19 168 PHE A O 1
ATOM 1314 N N . LEU A 1 169 ? -13.156 3.602 14.549 1.00 84.25 169 LEU A N 1
ATOM 1315 C CA . LEU A 1 169 ? -13.799 2.389 15.077 1.00 84.25 169 LEU A CA 1
ATOM 1316 C C . LEU A 1 169 ? -13.172 1.930 16.397 1.00 84.25 169 LEU A C 1
ATOM 1318 O O . LEU A 1 169 ? -13.881 1.585 17.339 1.00 84.25 169 LEU A O 1
ATOM 1322 N N . VAL A 1 170 ? -11.841 1.962 16.485 1.00 86.31 170 VAL A N 1
ATOM 1323 C CA . VAL A 1 170 ? -11.115 1.620 17.713 1.00 86.31 170 VAL A CA 1
ATOM 1324 C C . VAL A 1 170 ? -11.505 2.577 18.842 1.00 86.31 170 VAL A C 1
ATOM 1326 O O . VAL A 1 170 ? -11.846 2.124 19.934 1.00 86.31 170 VAL A O 1
ATOM 1329 N N . ARG A 1 171 ? -11.542 3.892 18.580 1.00 87.69 171 ARG A N 1
ATOM 1330 C CA . ARG A 1 171 ? -11.994 4.898 19.556 1.00 87.69 171 ARG A CA 1
ATOM 1331 C C . ARG A 1 171 ? -13.424 4.646 20.035 1.00 87.69 171 ARG A C 1
ATOM 1333 O O . ARG A 1 171 ? -13.683 4.770 21.230 1.00 87.69 171 ARG A O 1
ATOM 1340 N N . GLU A 1 172 ? -14.331 4.269 19.137 1.00 84.06 172 GLU A N 1
ATOM 1341 C CA . GLU A 1 172 ? -15.719 3.952 19.485 1.00 84.06 172 GLU A CA 1
ATOM 1342 C C . GLU A 1 172 ? -15.795 2.766 20.461 1.00 84.06 172 GLU A C 1
ATOM 1344 O O . GLU A 1 172 ? -16.409 2.897 21.522 1.00 84.06 172 GLU A O 1
ATOM 1349 N N . ILE A 1 173 ? -15.084 1.667 20.177 1.00 83.06 173 ILE A N 1
ATOM 1350 C CA . ILE A 1 173 ? -15.010 0.492 21.063 1.00 83.06 173 ILE A CA 1
ATOM 1351 C C . ILE A 1 173 ? -14.469 0.894 22.442 1.00 83.06 173 ILE A C 1
ATOM 1353 O O . ILE A 1 173 ? -15.108 0.613 23.456 1.00 83.06 173 ILE A O 1
ATOM 1357 N N . PHE A 1 174 ? -13.344 1.620 22.486 1.00 86.44 174 PHE A N 1
ATOM 1358 C CA . PHE A 1 174 ? -12.752 2.102 23.739 1.00 86.44 174 PHE A CA 1
ATOM 1359 C C . PHE A 1 174 ? -13.719 2.956 24.565 1.00 86.44 174 PHE A C 1
ATOM 1361 O O . PHE A 1 174 ? -13.845 2.739 25.771 1.00 86.44 174 PHE A O 1
ATOM 1368 N N . SER A 1 175 ? -14.434 3.885 23.925 1.00 85.25 175 SER A N 1
ATOM 1369 C CA . SER A 1 175 ? -15.396 4.756 24.607 1.00 85.25 175 SER A CA 1
ATOM 1370 C C . SER A 1 175 ? -16.566 3.981 25.228 1.00 85.25 175 SER A C 1
ATOM 1372 O O . SER A 1 175 ? -16.996 4.306 26.336 1.00 85.25 175 SER A O 1
ATOM 1374 N N . GLN A 1 176 ? -17.039 2.922 24.561 1.00 82.06 176 GLN A N 1
ATOM 1375 C CA . GLN A 1 176 ? -18.104 2.058 25.072 1.00 82.06 176 GLN A CA 1
ATOM 1376 C C . GLN A 1 176 ? -17.634 1.263 26.296 1.00 82.06 176 GLN A C 1
ATOM 1378 O O . GLN A 1 176 ? -18.339 1.222 27.304 1.00 82.06 176 GLN A O 1
ATOM 1383 N N . GLY A 1 177 ? -16.426 0.692 26.255 1.00 80.81 177 GLY A N 1
ATOM 1384 C CA . GLY A 1 177 ? -15.856 -0.023 27.400 1.00 80.81 177 GLY A CA 1
ATOM 1385 C C . GLY A 1 177 ? -15.667 0.859 28.638 1.00 80.81 177 GLY A C 1
ATOM 1386 O O . GLY A 1 177 ? -16.031 0.455 29.744 1.00 80.81 177 GLY A O 1
ATOM 1387 N N . GLU A 1 178 ? -15.162 2.083 28.459 1.00 84.19 178 GLU A N 1
ATOM 1388 C CA . GLU A 1 178 ? -15.006 3.057 29.551 1.00 84.19 178 GLU A CA 1
ATOM 1389 C C . GLU A 1 178 ? -16.358 3.503 30.127 1.00 84.19 178 GLU A C 1
ATOM 1391 O O . GLU A 1 178 ? -16.526 3.583 31.349 1.00 84.19 178 GLU A O 1
ATOM 1396 N N . TYR A 1 179 ? -17.360 3.728 29.269 1.00 81.81 179 TYR A N 1
ATOM 1397 C CA . TYR A 1 179 ? -18.717 4.041 29.715 1.00 81.81 179 TYR A CA 1
ATOM 1398 C C . TYR A 1 179 ? -19.273 2.939 30.627 1.00 81.81 179 TYR A C 1
ATOM 1400 O O . TYR A 1 179 ? -19.754 3.233 31.724 1.00 81.81 179 TYR A O 1
ATOM 1408 N N . ILE A 1 180 ? -19.134 1.672 30.231 1.00 79.75 180 ILE A N 1
ATOM 1409 C CA . ILE A 1 180 ? -19.594 0.518 31.015 1.00 79.75 180 ILE A CA 1
ATOM 1410 C C . ILE A 1 180 ? -18.835 0.411 32.342 1.00 79.75 180 ILE A C 1
ATOM 1412 O O . ILE A 1 180 ? -19.451 0.268 33.402 1.00 79.75 180 ILE A O 1
ATOM 1416 N N . ALA A 1 181 ? -17.509 0.557 32.315 1.00 80.75 181 ALA A N 1
ATOM 1417 C CA . ALA A 1 181 ? -16.687 0.548 33.522 1.00 80.75 181 ALA A CA 1
ATOM 1418 C C . ALA A 1 181 ? -17.106 1.647 34.519 1.00 80.75 181 ALA A C 1
ATOM 1420 O O . ALA A 1 181 ? -17.119 1.418 35.732 1.00 80.75 181 ALA A O 1
ATOM 1421 N N . SER A 1 182 ? -17.493 2.829 34.022 1.00 81.12 182 SER A N 1
ATOM 1422 C CA . SER A 1 182 ? -17.961 3.942 34.857 1.00 81.12 182 SER A CA 1
ATOM 1423 C C . SER A 1 182 ? -19.300 3.656 35.552 1.00 81.12 182 SER A C 1
ATOM 1425 O O . SER A 1 182 ? -19.484 4.057 36.703 1.00 81.12 182 SER A O 1
ATOM 1427 N N . GLN A 1 183 ? -20.209 2.926 34.893 1.00 78.62 183 GLN A N 1
ATOM 1428 C CA . GLN A 1 183 ? -21.494 2.512 35.467 1.00 78.62 183 GLN A CA 1
ATOM 1429 C C . GLN A 1 183 ? -21.298 1.471 36.571 1.00 78.62 183 GLN A C 1
ATOM 1431 O O . GLN A 1 183 ? -21.928 1.555 37.623 1.00 78.62 183 GLN A O 1
ATOM 1436 N N . LEU A 1 184 ? -20.369 0.533 36.366 1.00 73.00 184 LEU A N 1
ATOM 1437 C CA . LEU A 1 184 ? -20.029 -0.492 37.354 1.00 73.00 184 LEU A CA 1
ATOM 1438 C C . LEU A 1 184 ? -19.354 0.086 38.600 1.00 73.00 184 LEU A C 1
ATOM 1440 O O . LEU A 1 184 ? -19.540 -0.443 39.685 1.00 73.00 184 LEU A O 1
ATOM 1444 N N . LYS A 1 185 ? -18.603 1.186 38.472 1.00 76.44 185 LYS A N 1
ATOM 1445 C CA . LYS A 1 185 ? -17.993 1.873 39.622 1.00 76.44 185 LYS A CA 1
ATOM 1446 C C . LYS A 1 185 ? -19.025 2.581 40.518 1.00 76.44 185 LYS A C 1
ATOM 1448 O O . LYS A 1 185 ? -18.719 2.864 41.671 1.00 76.44 185 LYS A O 1
ATOM 1453 N N . LYS A 1 186 ? -20.202 2.932 39.980 1.00 65.62 186 LYS A N 1
ATOM 1454 C CA . LYS A 1 186 ? -21.256 3.676 40.696 1.00 65.62 186 LYS A CA 1
ATOM 1455 C C . LYS A 1 186 ? -22.280 2.783 41.414 1.00 65.62 186 LYS A C 1
ATOM 1457 O O . LYS A 1 186 ? -23.066 3.325 42.187 1.00 65.62 186 LYS A O 1
ATOM 1462 N N . ARG A 1 187 ? -22.299 1.474 41.145 1.00 55.19 187 ARG A N 1
ATOM 1463 C CA . ARG A 1 187 ? -23.131 0.473 41.839 1.00 55.19 187 ARG A CA 1
ATOM 1464 C C . ARG A 1 187 ? -22.332 -0.232 42.930 1.00 55.19 187 ARG A C 1
ATOM 1466 O O . ARG A 1 187 ? -22.952 -0.604 43.946 1.00 55.19 187 ARG A O 1
#

Nearest PDB structures (foldseek):
  6tyi-assembly1_D  TM=8.632E-01  e=1.198E-04  Escherichia coli K-12
  5zfu-assembly1_F  TM=8.387E-01  e=9.343E-05  Escherichia coli K-12
  5sv0-assembly2_J  TM=8.495E-01  e=1.537E-04  Escherichia coli DH1
  5sv0-assembly1_B  TM=8.227E-01  e=1.198E-04  Escherichia coli DH1
  6ye4-assembly1_C  TM=7.906E-01  e=1.308E-03  Serratia marcescens